Protein AF-A0A8S3IYE6-F1 (afdb_monomer)

Foldseek 3Di:
DDDDDDDDPPDDDDDPDDPDDDDDDDDDDPPPPDPDDDDDPDDDDDDPDPCVVVVVVVPPDDDPDPPPCPDDDPVRVVVVPPDPVVVVVVVVVVVVVVVVVVVVVVVVVVCVVPPDDDDDDPPDDPPRPFDEAEDEQQPQADPPPPNGGDPVRVVVCPVVCVVVVHDHYHYDDD

Sequence (174 aa):
MSEGTQTNSAGTTVPTNASQSLLIDGTEVQTKVGHVAKFNQDGDNNDLDDNIVLDDLDNYKKPKDPNEFVGLTKEELKQYINNPKWKNVRRLIAILYILLLVLLLVGSILLIVYSPRCPPKPKRHWYQKEIIYEIDVMTFRDSNADGIGDIKGVQEKLNYFEKNNIKSILFQST

InterPro domains:
  IPR017853 Glycoside hydrolase superfamily [SSF51445] (113-169)
  IPR031984 Solute carrier family 3 member 2, N-terminal domain [PF16028] (67-133)
  IPR042280 Amino acid transporter heavy chain SLC3A2 [PTHR46673] (64-170)

Mean predicted aligned error: 20.26 Å

pLDDT: mean 71.65, std 21.08, range [32.47, 98.31]

Secondary structure (DSSP, 8-state):
--------SS-----S--------SS-----------------------TTHHHHHHHT----SSTT------HHHHHHHHT-HHHHHHHHHHHHHHHHHHHHHHHHHHHHHHHSPPPPPPP---HHHHS-EEEE-HHHH--SSSSSS--HHHHHHTHHHHHHTT--EEEE---

Structure (mmCIF, N/CA/C/O backbone):
data_AF-A0A8S3IYE6-F1
#
_entry.id   AF-A0A8S3IYE6-F1
#
loop_
_atom_site.group_PDB
_atom_site.id
_atom_site.type_symbol
_atom_site.label_atom_id
_atom_site.label_alt_id
_atom_site.label_comp_id
_atom_site.label_asym_id
_atom_site.label_entity_id
_atom_site.label_seq_id
_atom_site.pdbx_PDB_ins_code
_atom_site.Cartn_x
_atom_site.Cartn_y
_atom_site.Cartn_z
_atom_site.occupancy
_atom_site.B_iso_or_equiv
_atom_site.auth_seq_id
_atom_site.auth_comp_id
_atom_site.auth_asym_id
_atom_site.auth_atom_id
_atom_site.pdbx_PDB_model_num
ATOM 1 N N . MET A 1 1 ? 43.954 41.277 38.569 1.00 32.47 1 MET A N 1
ATOM 2 C CA . MET A 1 1 ? 45.003 40.408 39.142 1.00 32.47 1 MET A CA 1
ATOM 3 C C . MET A 1 1 ? 44.504 38.973 39.008 1.00 32.47 1 MET A C 1
ATOM 5 O O . MET A 1 1 ? 43.514 38.652 39.643 1.00 32.47 1 MET A O 1
ATOM 9 N N . SER A 1 2 ? 45.120 38.215 38.097 1.00 35.44 2 SER A N 1
ATOM 10 C CA . SER A 1 2 ? 44.967 36.783 37.765 1.00 35.44 2 SER A CA 1
ATOM 11 C C . SER A 1 2 ? 43.576 36.136 37.717 1.00 35.44 2 SER A C 1
ATOM 13 O O . SER A 1 2 ? 43.016 35.734 38.732 1.00 35.44 2 SER A O 1
ATOM 15 N N . GLU A 1 3 ? 43.117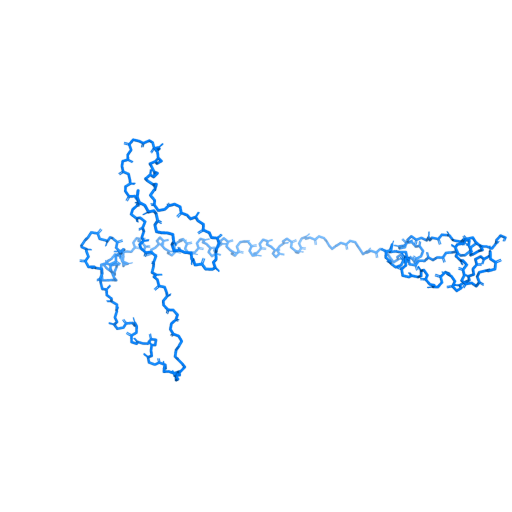 35.907 36.485 1.00 39.59 3 GLU A N 1
ATOM 16 C CA . GLU A 1 3 ? 42.141 34.883 36.109 1.00 39.59 3 GLU A CA 1
ATOM 17 C C . GLU A 1 3 ? 42.783 33.487 36.220 1.00 39.59 3 GLU A C 1
ATOM 19 O O . GLU A 1 3 ? 43.859 33.238 35.675 1.00 39.59 3 GLU A O 1
ATOM 24 N N . GLY A 1 4 ? 42.139 32.577 36.953 1.00 35.16 4 GLY A N 1
ATOM 25 C CA . GLY A 1 4 ? 42.515 31.166 37.027 1.00 35.16 4 GLY A CA 1
ATOM 26 C C . GLY A 1 4 ? 41.683 30.349 36.046 1.00 35.16 4 GLY A C 1
ATOM 27 O O . GLY A 1 4 ? 40.564 29.956 36.361 1.00 35.16 4 GLY A O 1
ATOM 28 N N . THR A 1 5 ? 42.228 30.101 34.861 1.00 36.97 5 THR A N 1
ATOM 29 C CA . THR A 1 5 ? 41.622 29.260 33.823 1.00 36.97 5 THR A CA 1
ATOM 30 C C . THR A 1 5 ? 42.003 27.798 34.064 1.00 36.97 5 THR A C 1
ATOM 32 O O . THR A 1 5 ? 43.149 27.418 33.834 1.00 36.97 5 THR A O 1
ATOM 35 N N . GLN A 1 6 ? 41.059 26.959 34.502 1.00 35.41 6 GLN A N 1
ATOM 36 C CA . GLN A 1 6 ? 41.191 25.500 34.407 1.00 35.41 6 GLN A CA 1
ATOM 37 C C . GLN A 1 6 ? 40.395 25.006 33.197 1.00 35.41 6 GLN A C 1
ATOM 39 O O . GLN A 1 6 ? 39.187 25.210 33.094 1.00 35.41 6 GLN A O 1
ATOM 44 N N . THR A 1 7 ? 41.116 24.410 32.248 1.00 38.84 7 THR A N 1
ATOM 45 C CA . THR A 1 7 ? 40.596 23.820 31.014 1.00 38.84 7 THR A CA 1
ATOM 46 C C . THR A 1 7 ? 40.476 22.312 31.189 1.00 38.84 7 THR A C 1
ATOM 48 O O . THR A 1 7 ? 41.431 21.649 31.581 1.00 38.84 7 THR A O 1
ATOM 51 N N . ASN A 1 8 ? 39.311 21.768 30.840 1.00 51.00 8 ASN A N 1
ATOM 52 C CA . ASN A 1 8 ? 39.098 20.330 30.707 1.00 51.00 8 ASN A CA 1
ATOM 53 C C . ASN A 1 8 ? 38.875 20.021 29.220 1.00 51.00 8 ASN A C 1
ATOM 55 O O . ASN A 1 8 ? 38.276 20.820 28.498 1.00 51.00 8 ASN A O 1
ATOM 59 N N . SER A 1 9 ? 39.376 18.867 28.774 1.00 45.50 9 SER A N 1
ATOM 60 C CA . SER A 1 9 ? 39.557 18.431 27.377 1.00 45.50 9 SER A CA 1
ATOM 61 C C . SER A 1 9 ? 38.257 18.148 26.587 1.00 45.50 9 SER A C 1
ATOM 63 O O . SER A 1 9 ? 38.117 17.092 25.974 1.00 45.50 9 SER A O 1
ATOM 65 N N . ALA A 1 10 ? 37.304 19.083 26.580 1.00 50.16 10 ALA A N 1
ATOM 66 C CA . ALA A 1 10 ? 36.092 19.027 25.754 1.00 50.16 10 ALA A CA 1
ATOM 67 C C . ALA A 1 10 ? 35.578 20.422 25.323 1.00 50.16 10 ALA A C 1
ATOM 69 O O . ALA A 1 10 ? 34.375 20.624 25.175 1.00 50.16 10 ALA A O 1
ATOM 70 N N . GLY A 1 11 ? 36.489 21.390 25.142 1.00 49.59 11 GLY A N 1
ATOM 71 C CA . GLY A 1 11 ? 36.322 22.565 24.269 1.00 49.59 11 GLY A CA 1
ATOM 72 C C . GLY A 1 11 ? 34.945 23.241 24.209 1.00 49.59 11 GLY A C 1
ATOM 73 O O . GLY A 1 11 ? 34.486 23.545 23.115 1.00 49.59 11 GLY A O 1
ATOM 74 N N . THR A 1 12 ? 34.291 23.493 25.348 1.00 35.44 12 THR A N 1
ATOM 75 C CA . THR A 1 12 ? 33.027 24.245 25.395 1.00 35.44 12 THR A CA 1
ATOM 76 C C . THR A 1 12 ? 33.074 25.259 26.537 1.00 35.44 12 THR A C 1
ATOM 78 O O . THR A 1 12 ? 33.016 24.893 27.709 1.00 35.44 12 THR A O 1
ATOM 81 N N . THR A 1 13 ? 33.203 26.547 26.206 1.00 39.78 13 THR A N 1
ATOM 82 C CA . THR A 1 13 ? 33.113 27.662 27.159 1.00 39.78 13 THR A CA 1
ATOM 83 C C . THR A 1 13 ? 31.660 28.107 27.280 1.00 39.78 13 THR A C 1
ATOM 85 O O . THR A 1 13 ? 31.136 28.741 26.365 1.00 39.78 13 THR A O 1
ATOM 88 N N . VAL A 1 14 ? 31.012 27.799 28.405 1.00 38.69 14 VAL A N 1
ATOM 89 C CA . VAL A 1 14 ? 29.709 28.377 28.769 1.00 38.69 14 VAL A CA 1
ATOM 90 C C . VAL A 1 14 ? 29.932 29.351 29.931 1.00 38.69 14 VAL A C 1
ATOM 92 O O . VAL A 1 14 ? 30.480 28.938 30.954 1.00 38.69 14 VAL A O 1
ATOM 95 N N . PRO A 1 15 ? 29.566 30.637 29.798 1.00 40.91 15 PRO A N 1
ATOM 96 C CA . PRO A 1 15 ? 29.786 31.628 30.844 1.00 40.91 15 PRO A CA 1
ATOM 97 C C . PRO A 1 15 ? 28.897 31.353 32.067 1.00 40.91 15 PRO A C 1
ATOM 99 O O . PRO A 1 15 ? 27.672 31.462 32.014 1.00 40.91 15 PRO A O 1
ATOM 102 N N . THR A 1 16 ? 29.530 31.032 33.197 1.00 49.22 16 THR A N 1
ATOM 103 C CA . THR A 1 16 ? 28.899 30.977 34.521 1.00 49.22 16 THR A CA 1
ATOM 104 C C . THR A 1 16 ? 28.688 32.397 35.030 1.00 49.22 16 THR A C 1
ATOM 106 O O . THR A 1 16 ? 29.547 32.938 35.717 1.00 49.22 16 THR A O 1
ATOM 109 N N . ASN A 1 17 ? 27.577 33.005 34.619 1.00 49.09 17 ASN A N 1
ATOM 110 C CA . ASN A 1 17 ? 26.899 34.175 35.191 1.00 49.09 17 ASN A CA 1
ATOM 111 C C . ASN A 1 17 ? 26.180 34.882 34.040 1.00 49.09 17 ASN A C 1
ATOM 113 O O . ASN A 1 17 ? 26.729 35.763 33.382 1.00 49.09 17 ASN A O 1
ATOM 117 N N . ALA A 1 18 ? 24.943 34.473 33.797 1.00 36.16 18 ALA A N 1
ATOM 118 C CA . ALA A 1 18 ? 23.991 35.287 33.072 1.00 36.16 18 ALA A CA 1
ATOM 119 C C . ALA A 1 18 ? 22.623 35.053 33.709 1.00 36.16 18 ALA A C 1
ATOM 121 O O . ALA A 1 18 ? 21.957 34.054 33.445 1.00 36.16 18 ALA A O 1
ATOM 122 N N . SER A 1 19 ? 22.214 35.979 34.574 1.00 49.06 19 SER A N 1
ATOM 123 C CA . SER A 1 19 ? 20.800 36.189 34.863 1.00 49.06 19 SER A CA 1
ATOM 124 C C . SER A 1 19 ? 20.126 36.583 33.549 1.00 49.06 19 SER A C 1
ATOM 126 O O . SER A 1 19 ? 20.275 37.717 33.101 1.00 49.06 19 SER A O 1
ATOM 128 N N . GLN A 1 20 ? 19.432 35.653 32.893 1.00 41.22 20 GLN A N 1
ATOM 129 C CA . GLN A 1 20 ? 18.550 35.987 31.776 1.00 41.22 20 GLN A CA 1
ATOM 130 C C . GLN A 1 20 ? 17.115 36.041 32.290 1.00 41.22 20 GLN A C 1
ATOM 132 O O . GLN A 1 20 ? 16.465 35.019 32.495 1.00 41.22 20 GLN A O 1
ATOM 137 N N . SER A 1 21 ? 16.639 37.263 32.522 1.00 42.19 21 SER A N 1
ATOM 138 C CA . SER A 1 21 ? 15.221 37.576 32.623 1.00 42.19 21 SER A CA 1
ATOM 139 C C . SER A 1 21 ? 14.625 37.588 31.215 1.00 42.19 21 SER A C 1
ATOM 141 O O . SER A 1 21 ? 15.026 38.378 30.362 1.00 42.19 21 SER A O 1
ATOM 143 N N . LEU A 1 22 ? 13.656 36.711 30.963 1.00 38.88 22 LEU A N 1
ATOM 144 C CA . LEU A 1 22 ? 12.837 36.747 29.755 1.00 38.88 22 LEU A CA 1
ATOM 145 C C . LEU A 1 22 ? 11.453 37.250 30.178 1.00 38.88 22 LEU A C 1
ATOM 147 O O . LEU A 1 22 ? 10.668 36.524 30.781 1.00 38.88 22 LEU A O 1
ATOM 151 N N . LEU A 1 23 ? 11.215 38.546 29.962 1.00 44.00 23 LEU A N 1
ATOM 152 C CA . LEU A 1 23 ? 9.962 39.224 30.289 1.00 44.00 23 LEU A CA 1
ATOM 153 C C . LEU A 1 23 ? 8.899 38.859 29.249 1.00 44.00 23 LEU A C 1
ATOM 155 O O . LEU A 1 23 ? 8.909 39.400 28.145 1.00 44.00 23 LEU A O 1
ATOM 159 N N . ILE A 1 24 ? 7.963 37.985 29.616 1.00 43.25 24 ILE A N 1
ATOM 160 C CA . ILE A 1 24 ? 6.660 37.899 28.954 1.00 43.25 24 ILE A CA 1
ATOM 161 C C . ILE A 1 24 ? 5.585 38.079 30.025 1.00 43.25 24 ILE A C 1
ATOM 163 O O . ILE A 1 24 ? 5.393 37.227 30.882 1.00 43.25 24 ILE A O 1
ATOM 167 N N . ASP A 1 25 ? 4.937 39.238 29.951 1.00 42.47 25 ASP A N 1
ATOM 168 C CA . ASP A 1 25 ? 3.601 39.526 30.470 1.00 42.47 25 ASP A CA 1
ATOM 169 C C . ASP A 1 25 ? 3.345 39.246 31.967 1.00 42.47 25 ASP A C 1
ATOM 171 O O . ASP A 1 25 ? 2.689 38.283 32.360 1.00 42.47 25 ASP A O 1
ATOM 175 N N . GLY A 1 26 ? 3.861 40.148 32.814 1.00 50.12 26 GLY A N 1
ATOM 176 C CA . GLY A 1 26 ? 3.169 40.661 34.010 1.00 50.12 26 GLY A CA 1
ATOM 177 C C . GLY A 1 26 ? 2.742 39.703 35.129 1.00 50.12 26 GLY A C 1
ATOM 178 O O . GLY A 1 26 ? 2.129 40.161 36.090 1.00 50.12 26 GLY A O 1
ATOM 179 N N . THR A 1 27 ? 3.060 38.413 35.063 1.00 43.59 27 THR A N 1
ATOM 180 C CA . THR A 1 27 ? 2.751 37.431 36.106 1.00 43.59 27 THR A CA 1
ATOM 181 C C . THR A 1 27 ? 4.011 36.653 36.458 1.00 43.59 27 THR A C 1
ATOM 183 O O . THR A 1 27 ? 4.627 35.997 35.622 1.00 43.59 27 THR A O 1
ATOM 186 N N . GLU A 1 28 ? 4.446 36.778 37.710 1.00 36.53 28 GLU A N 1
ATOM 187 C CA . GLU A 1 28 ? 5.594 36.047 38.238 1.00 36.53 28 GLU A CA 1
ATOM 188 C C . GLU A 1 28 ? 5.247 34.554 38.298 1.00 36.53 28 GLU A C 1
ATOM 190 O O . GLU A 1 28 ? 4.619 34.077 39.242 1.00 36.53 28 GLU A O 1
ATOM 195 N N . VAL A 1 29 ? 5.642 33.800 37.273 1.00 38.91 29 VAL A N 1
ATOM 196 C CA . VAL A 1 29 ? 5.650 32.339 37.323 1.00 38.91 29 VAL A CA 1
ATOM 197 C C . VAL A 1 29 ? 7.089 31.902 37.542 1.00 38.91 29 VAL A C 1
ATOM 199 O O . VAL A 1 29 ? 7.890 31.812 36.615 1.00 38.91 29 VAL A O 1
ATOM 202 N N . GLN A 1 30 ? 7.421 31.632 38.803 1.00 33.16 30 GLN A N 1
ATOM 203 C CA . GLN A 1 30 ? 8.654 30.955 39.193 1.00 33.16 30 GLN A CA 1
ATOM 204 C C . GLN A 1 30 ? 8.601 29.509 38.679 1.00 33.16 30 GLN A C 1
ATOM 206 O O . GLN A 1 30 ? 8.229 28.586 39.407 1.00 33.16 30 GLN A O 1
ATOM 211 N N . THR A 1 31 ? 8.956 29.274 37.416 1.00 42.19 31 THR A N 1
ATOM 212 C CA . THR A 1 31 ? 9.244 27.917 36.946 1.00 42.19 31 THR A CA 1
ATOM 213 C C . THR A 1 31 ? 10.550 27.470 37.588 1.00 42.19 31 THR A C 1
ATOM 215 O O . THR A 1 31 ? 11.641 27.708 37.071 1.00 42.19 31 THR A O 1
ATOM 218 N N . LYS A 1 32 ? 10.429 26.849 38.763 1.00 43.91 32 LYS A N 1
ATOM 219 C CA . LYS A 1 32 ? 11.512 26.167 39.465 1.00 43.91 32 LYS A CA 1
ATOM 220 C C . LYS A 1 32 ? 11.977 25.025 38.564 1.00 43.91 32 LYS A C 1
ATOM 222 O O . LYS A 1 32 ? 11.354 23.968 38.528 1.00 43.91 32 LYS A O 1
ATOM 227 N N . VAL A 1 33 ? 13.029 25.274 37.782 1.00 46.22 33 VAL A N 1
ATOM 228 C CA . VAL A 1 33 ? 13.696 24.256 36.966 1.00 46.22 33 VAL A CA 1
ATOM 229 C C . VAL A 1 33 ? 14.093 23.133 37.919 1.00 46.22 33 VAL A C 1
ATOM 231 O O . VAL A 1 33 ? 14.931 23.313 38.808 1.00 46.22 33 VAL A O 1
ATOM 234 N N . GLY A 1 34 ? 13.386 22.008 37.802 1.00 43.62 34 GLY A N 1
ATOM 235 C CA . GLY A 1 34 ? 13.605 20.829 38.623 1.00 43.62 34 GLY A CA 1
ATOM 236 C C . GLY A 1 34 ? 15.059 20.398 38.504 1.00 43.62 34 GLY A C 1
ATOM 237 O O . GLY A 1 34 ? 15.633 20.401 37.415 1.00 43.62 34 GLY A O 1
ATOM 238 N N . HIS A 1 35 ? 15.668 20.072 39.641 1.00 42.38 35 HIS A N 1
ATOM 239 C CA . HIS A 1 35 ? 17.018 19.535 39.677 1.00 42.38 35 HIS A CA 1
ATOM 240 C C . HIS A 1 35 ? 17.044 18.237 38.866 1.00 42.38 35 HIS A C 1
ATOM 242 O O . HIS A 1 35 ? 16.437 17.242 39.254 1.00 42.38 35 HIS A O 1
ATOM 248 N N . VAL A 1 36 ? 17.731 18.268 37.724 1.00 48.66 36 VAL A N 1
ATOM 249 C CA . VAL A 1 36 ? 18.049 17.080 36.933 1.00 48.66 36 VAL A CA 1
ATOM 250 C C . VAL A 1 36 ? 18.868 16.151 37.827 1.00 48.66 36 VAL A C 1
ATOM 252 O O . VAL A 1 36 ? 19.940 16.530 38.305 1.00 48.66 36 VAL A O 1
ATOM 255 N N . ALA A 1 37 ? 18.336 14.956 38.093 1.00 48.03 37 ALA A N 1
ATOM 256 C CA . ALA A 1 37 ? 19.039 13.915 38.827 1.00 48.03 37 ALA A CA 1
ATOM 257 C C . ALA A 1 37 ? 20.354 13.602 38.102 1.00 48.03 37 ALA A C 1
ATOM 259 O O . ALA A 1 37 ? 20.361 13.270 36.915 1.00 48.03 37 ALA A O 1
ATOM 260 N N . LYS A 1 38 ? 21.481 13.747 38.803 1.00 40.12 38 LYS A N 1
ATOM 261 C CA . LYS A 1 38 ? 22.771 13.288 38.293 1.00 40.12 38 LYS A CA 1
ATOM 262 C C . LYS A 1 38 ? 22.772 11.764 38.338 1.00 40.12 38 LYS A C 1
ATOM 264 O O . LYS A 1 38 ? 22.736 11.191 39.421 1.00 40.12 38 LYS A O 1
ATOM 269 N N . PHE A 1 39 ? 22.821 11.128 37.173 1.00 41.22 39 PHE A N 1
ATOM 270 C CA . PHE A 1 39 ? 23.136 9.708 37.079 1.00 41.22 39 PHE A CA 1
ATOM 271 C C . PHE A 1 39 ? 24.638 9.538 37.303 1.00 41.22 39 PHE A C 1
ATOM 273 O O . PHE A 1 39 ? 25.443 10.030 36.512 1.00 41.22 39 PHE A O 1
ATOM 280 N N . ASN A 1 40 ? 24.999 8.896 38.412 1.00 40.38 40 ASN A N 1
ATOM 281 C CA . ASN A 1 40 ? 26.365 8.482 38.689 1.00 40.38 40 ASN A CA 1
ATOM 282 C C . ASN A 1 40 ? 26.586 7.122 38.012 1.00 40.38 40 ASN A C 1
ATOM 284 O O . ASN A 1 40 ? 25.936 6.144 38.375 1.00 40.38 40 ASN A O 1
ATOM 288 N N . GLN A 1 41 ? 27.425 7.082 36.978 1.00 54.56 41 GLN A N 1
ATOM 289 C CA . GLN A 1 41 ? 27.859 5.840 36.338 1.00 54.56 41 GLN A CA 1
ATOM 290 C C . GLN A 1 41 ? 29.082 5.314 37.085 1.00 54.56 41 GLN A C 1
ATOM 292 O O . GLN A 1 41 ? 30.207 5.483 36.625 1.00 54.56 41 GLN A O 1
ATOM 297 N N . ASP A 1 42 ? 28.843 4.666 38.222 1.00 44.34 42 ASP A N 1
ATOM 298 C CA . ASP A 1 42 ? 29.856 3.830 38.854 1.00 44.34 42 ASP A CA 1
ATOM 299 C C . ASP A 1 42 ? 29.557 2.386 38.464 1.00 44.34 42 ASP A C 1
ATOM 301 O O . ASP A 1 42 ? 28.601 1.766 38.928 1.00 44.34 42 ASP A O 1
ATOM 305 N N . GLY A 1 43 ? 30.339 1.898 37.503 1.00 48.69 43 GLY A N 1
ATOM 306 C CA . GLY A 1 43 ? 30.365 0.494 37.145 1.00 48.69 43 GLY A CA 1
ATOM 307 C C . GLY A 1 43 ? 31.081 -0.292 38.233 1.00 48.69 43 GLY A C 1
ATOM 308 O O . GLY A 1 43 ? 32.284 -0.124 38.418 1.00 48.69 43 GLY A O 1
ATOM 309 N N . ASP A 1 44 ? 30.350 -1.184 38.886 1.00 43.53 44 ASP A N 1
ATOM 310 C CA . ASP A 1 44 ? 30.924 -2.372 39.496 1.00 43.53 44 ASP A CA 1
ATOM 311 C C . ASP A 1 44 ? 30.122 -3.581 39.012 1.00 43.53 44 ASP A C 1
ATOM 313 O O . ASP A 1 44 ? 28.893 -3.616 39.086 1.00 43.53 44 ASP A O 1
ATOM 317 N N . ASN A 1 45 ? 30.840 -4.525 38.411 1.00 50.44 45 ASN A N 1
ATOM 318 C CA . ASN A 1 45 ? 30.293 -5.805 38.007 1.00 50.44 45 ASN A CA 1
ATOM 319 C C . ASN A 1 45 ? 30.228 -6.640 39.272 1.00 50.44 45 ASN A C 1
ATOM 321 O O . ASN A 1 45 ? 31.290 -6.897 39.816 1.00 50.44 45 ASN A O 1
ATOM 325 N N . ASN A 1 46 ? 29.047 -7.088 39.682 1.00 43.12 46 ASN A N 1
ATOM 326 C CA . ASN A 1 46 ? 28.808 -8.413 40.251 1.00 43.12 46 ASN A CA 1
ATOM 327 C C . ASN A 1 46 ? 27.297 -8.598 40.408 1.00 43.12 46 ASN A C 1
ATOM 329 O O . ASN A 1 46 ? 26.603 -7.705 40.878 1.00 43.12 46 ASN A O 1
ATOM 333 N N . ASP A 1 47 ? 26.852 -9.775 39.980 1.00 48.09 47 ASP A N 1
ATOM 334 C CA . ASP A 1 47 ? 25.637 -10.462 40.402 1.00 48.09 47 ASP A CA 1
ATOM 335 C C . ASP A 1 47 ? 24.288 -9.791 40.083 1.00 48.09 47 ASP A C 1
ATOM 337 O O . ASP A 1 47 ? 23.889 -8.748 40.593 1.00 48.09 47 ASP A O 1
ATOM 341 N N . LEU A 1 48 ? 23.545 -10.460 39.198 1.00 57.38 48 LEU A N 1
ATOM 342 C CA . LEU A 1 48 ? 22.129 -10.213 38.956 1.00 57.38 48 LEU A CA 1
ATOM 343 C C . LEU A 1 48 ? 21.338 -10.648 40.198 1.00 57.38 48 LEU A C 1
ATOM 345 O O . LEU A 1 48 ? 20.755 -11.729 40.205 1.00 57.38 48 LEU A O 1
ATOM 349 N N . ASP A 1 49 ? 21.335 -9.809 41.231 1.00 53.94 49 ASP A N 1
ATOM 350 C CA . ASP A 1 49 ? 20.386 -9.903 42.335 1.00 53.94 49 ASP A CA 1
ATOM 351 C C . ASP A 1 49 ? 19.035 -9.355 41.854 1.00 53.94 49 ASP A C 1
ATOM 353 O O . ASP A 1 49 ? 18.804 -8.150 41.720 1.00 53.94 49 ASP A O 1
ATOM 357 N N . ASP A 1 50 ? 18.101 -10.269 41.620 1.00 56.25 50 ASP A N 1
ATOM 358 C CA . ASP A 1 50 ? 16.674 -10.025 41.405 1.00 56.25 50 ASP A CA 1
ATOM 359 C C . ASP A 1 50 ? 15.988 -9.322 42.598 1.00 56.25 50 ASP A C 1
ATOM 361 O O . ASP A 1 50 ? 14.869 -8.820 42.464 1.00 56.25 50 ASP A O 1
ATOM 365 N N . ASN A 1 51 ? 16.691 -9.188 43.728 1.00 50.09 51 ASN A N 1
ATOM 366 C CA . ASN A 1 51 ? 16.278 -8.409 44.895 1.00 50.09 51 ASN A CA 1
ATOM 367 C C . ASN A 1 51 ? 16.584 -6.903 44.792 1.00 50.09 51 ASN A C 1
ATOM 369 O O . ASN A 1 51 ? 15.930 -6.119 45.474 1.00 50.09 51 ASN A O 1
ATOM 373 N N . ILE A 1 52 ? 17.495 -6.463 43.912 1.00 51.81 52 ILE A N 1
ATOM 374 C CA . ILE A 1 52 ? 17.846 -5.031 43.778 1.00 51.81 52 ILE A CA 1
ATOM 375 C C . ILE A 1 52 ? 16.655 -4.216 43.253 1.00 51.81 52 ILE A C 1
ATOM 377 O O . ILE A 1 52 ? 16.439 -3.078 43.656 1.00 51.81 52 ILE A O 1
ATOM 381 N N . VAL A 1 53 ? 15.829 -4.810 42.386 1.00 54.00 53 VAL A N 1
ATOM 382 C CA . VAL A 1 53 ? 14.642 -4.131 41.836 1.00 54.00 53 VAL A CA 1
ATOM 383 C C . VAL A 1 53 ? 13.501 -4.058 42.861 1.00 54.00 53 VAL A C 1
ATOM 385 O O . VAL A 1 53 ? 12.635 -3.188 42.756 1.00 54.00 53 VAL A O 1
ATOM 388 N N . LEU A 1 54 ? 13.481 -4.961 43.846 1.00 52.19 54 LEU A N 1
ATOM 389 C CA . LEU A 1 54 ? 12.457 -4.988 44.890 1.00 52.19 54 LEU A CA 1
ATOM 390 C C . LEU A 1 54 ? 12.800 -4.044 46.051 1.00 52.19 54 LEU A C 1
ATOM 392 O O . LEU A 1 54 ? 11.900 -3.352 46.515 1.00 52.19 54 LEU A O 1
ATOM 396 N N . ASP A 1 55 ? 14.077 -3.900 46.413 1.00 55.12 55 ASP A N 1
ATOM 397 C CA . ASP A 1 55 ? 14.529 -2.937 47.435 1.00 55.12 55 ASP A CA 1
ATOM 398 C C . ASP A 1 55 ? 14.241 -1.465 47.051 1.00 55.12 55 ASP A C 1
ATOM 400 O O . ASP A 1 55 ? 13.996 -0.617 47.915 1.00 55.12 55 ASP A O 1
ATOM 404 N N . ASP A 1 56 ? 14.185 -1.140 45.752 1.00 56.12 56 ASP A N 1
ATOM 405 C CA . ASP A 1 56 ? 13.834 0.206 45.269 1.00 56.12 56 ASP A CA 1
ATOM 406 C C . ASP A 1 56 ? 12.332 0.541 45.408 1.00 56.12 56 ASP A C 1
ATOM 408 O O . ASP A 1 56 ? 11.950 1.717 45.408 1.00 56.12 56 ASP A O 1
ATOM 412 N N . LEU A 1 57 ? 11.456 -0.462 45.564 1.00 55.88 57 LEU A N 1
ATOM 413 C CA . LEU A 1 57 ? 10.032 -0.237 45.864 1.00 55.88 57 LEU A CA 1
ATOM 414 C C . LEU A 1 57 ? 9.789 0.036 47.353 1.00 55.88 57 LEU A C 1
ATOM 416 O O . LEU A 1 57 ? 8.803 0.695 47.707 1.00 55.88 57 LEU A O 1
ATOM 420 N N . ASP A 1 58 ? 10.700 -0.414 48.209 1.00 59.62 58 ASP A N 1
ATOM 421 C CA . ASP A 1 58 ? 10.608 -0.295 49.663 1.00 59.62 58 ASP A CA 1
ATOM 422 C C . ASP A 1 58 ? 10.971 1.123 50.127 1.00 59.62 58 ASP A C 1
ATOM 424 O O . ASP A 1 58 ? 10.475 1.615 51.145 1.00 59.62 58 ASP A O 1
ATOM 428 N N . ASN A 1 59 ? 11.771 1.832 49.323 1.00 54.94 59 ASN A N 1
ATOM 429 C CA . ASN A 1 59 ? 12.138 3.231 49.519 1.00 54.94 59 ASN A CA 1
ATOM 430 C C . ASN A 1 59 ? 11.261 4.189 48.692 1.00 54.94 59 ASN A C 1
ATOM 432 O O . ASN A 1 59 ? 11.729 5.183 48.128 1.00 54.94 59 ASN A O 1
ATOM 436 N N . TYR A 1 60 ? 9.950 3.932 48.637 1.00 54.75 60 TYR A N 1
ATOM 437 C CA . TYR A 1 60 ? 8.993 4.933 48.167 1.00 54.75 60 TYR A CA 1
ATOM 438 C C . TYR A 1 60 ? 8.895 6.079 49.186 1.00 54.75 60 TYR A C 1
ATOM 440 O O . TYR A 1 60 ? 8.071 6.097 50.107 1.00 54.75 60 TYR A O 1
ATOM 448 N N . LYS A 1 61 ? 9.771 7.068 49.023 1.00 57.06 61 LYS A N 1
ATOM 449 C CA . LYS A 1 61 ? 9.802 8.274 49.843 1.00 57.06 61 LYS A CA 1
ATOM 450 C C . LYS A 1 61 ? 8.606 9.162 49.504 1.00 57.06 61 LYS A C 1
ATOM 452 O O . LYS A 1 61 ? 8.581 9.815 48.463 1.00 57.06 61 LYS A O 1
ATOM 457 N N . LYS A 1 62 ? 7.620 9.218 50.407 1.00 57.50 62 LYS A N 1
ATOM 458 C CA . LYS A 1 62 ? 6.550 10.227 50.340 1.00 57.50 62 LYS A CA 1
ATOM 459 C C . LYS A 1 62 ? 7.177 11.633 50.259 1.00 57.50 62 LYS A C 1
ATOM 461 O O . LYS A 1 62 ? 8.145 11.887 50.985 1.00 57.50 62 LYS A O 1
ATOM 466 N N . PRO A 1 63 ? 6.645 12.526 49.404 1.00 56.50 63 PRO A N 1
ATOM 467 C CA . PRO A 1 63 ? 7.171 13.876 49.223 1.00 56.50 63 PRO A CA 1
ATOM 468 C C . PRO A 1 63 ? 7.248 14.600 50.569 1.00 56.50 63 PRO A C 1
ATOM 470 O O . PRO A 1 63 ? 6.390 14.438 51.442 1.00 56.50 63 PRO A O 1
ATOM 473 N N . LYS A 1 64 ? 8.353 15.320 50.769 1.00 61.41 64 LYS A N 1
ATOM 474 C CA . LYS A 1 64 ? 8.767 15.864 52.071 1.00 61.41 64 LYS A CA 1
ATOM 475 C C . LYS A 1 64 ? 8.088 17.202 52.381 1.00 61.41 64 LYS A C 1
ATOM 477 O O . LYS A 1 64 ? 8.167 17.677 53.512 1.00 61.41 64 LYS A O 1
ATOM 482 N N . ASP A 1 65 ? 7.426 17.799 51.401 1.00 66.19 65 ASP A N 1
ATOM 483 C CA . ASP A 1 65 ? 6.747 19.077 51.499 1.00 66.19 65 ASP A CA 1
ATOM 484 C C . ASP A 1 65 ? 5.226 18.931 51.297 1.00 66.19 65 ASP A C 1
ATOM 486 O O . ASP A 1 65 ? 4.770 18.357 50.311 1.00 66.19 65 ASP A O 1
ATOM 490 N N . PRO A 1 66 ? 4.408 19.479 52.215 1.00 62.97 66 PRO A N 1
ATOM 491 C CA . PRO A 1 66 ? 2.946 19.366 52.174 1.00 62.97 66 PRO A CA 1
ATOM 492 C C . PRO A 1 66 ? 2.283 20.147 51.025 1.00 62.97 66 PRO A C 1
ATOM 494 O O . PRO A 1 66 ? 1.064 20.095 50.883 1.00 62.97 66 PRO A O 1
ATOM 497 N N . ASN A 1 67 ? 3.068 20.861 50.212 1.00 59.38 67 ASN A N 1
ATOM 498 C CA . ASN A 1 67 ? 2.592 21.698 49.110 1.00 59.38 67 ASN A CA 1
ATOM 499 C C . ASN A 1 67 ? 2.899 21.093 47.728 1.00 59.38 67 ASN A C 1
ATOM 501 O O . ASN A 1 67 ? 2.571 21.704 46.711 1.00 59.38 67 ASN A O 1
ATOM 505 N N . GLU A 1 68 ? 3.504 19.903 47.669 1.00 66.88 68 GLU A N 1
ATOM 506 C CA . GLU A 1 68 ? 3.706 19.180 46.417 1.00 66.88 68 GLU A CA 1
ATOM 507 C C . GLU A 1 68 ? 2.438 18.377 46.094 1.00 66.88 68 GLU A C 1
ATOM 509 O O . GLU A 1 68 ? 2.151 17.339 46.696 1.00 66.88 68 GLU A O 1
ATOM 514 N N . PHE A 1 69 ? 1.626 18.873 45.157 1.00 66.44 69 PHE A N 1
ATOM 515 C CA . PHE A 1 69 ? 0.450 18.154 44.666 1.00 66.44 69 PHE A CA 1
ATOM 516 C C . PHE A 1 69 ? 0.890 16.956 43.807 1.00 66.44 69 PHE A C 1
ATOM 518 O O . PHE A 1 69 ? 0.901 17.008 42.578 1.00 66.44 69 PHE A O 1
ATOM 525 N N . VAL A 1 70 ? 1.256 15.849 44.453 1.00 70.75 70 VAL A N 1
ATOM 526 C CA . VAL A 1 70 ? 1.567 14.571 43.794 1.00 70.75 70 VAL A CA 1
ATOM 527 C C . VAL A 1 70 ? 0.275 13.768 43.626 1.00 70.75 70 VAL A C 1
ATOM 529 O O . VAL A 1 70 ? 0.090 12.707 44.214 1.00 70.75 70 VAL A O 1
ATOM 532 N N . GLY A 1 71 ? -0.668 14.311 42.851 1.00 76.19 71 GLY A N 1
ATOM 533 C CA . GLY A 1 71 ? -1.962 13.677 42.592 1.00 76.19 71 GLY A CA 1
ATOM 534 C C . GLY A 1 71 ? -2.753 13.292 43.854 1.00 76.19 71 GLY A C 1
ATOM 535 O O . GLY A 1 71 ? -2.497 13.753 44.963 1.00 76.19 71 GLY A O 1
ATOM 536 N N . LEU A 1 72 ? -3.766 12.444 43.670 1.00 77.50 72 LEU A N 1
ATOM 537 C CA . LEU A 1 72 ? -4.605 11.937 44.755 1.00 77.50 72 LEU A CA 1
ATOM 538 C C . LEU A 1 72 ? -4.048 10.592 45.245 1.00 77.50 72 LEU A C 1
ATOM 540 O O . LEU A 1 72 ? -3.800 9.696 44.434 1.00 77.50 72 LEU A O 1
ATOM 544 N N . THR A 1 73 ? -3.860 10.423 46.557 1.00 79.88 73 THR A N 1
ATOM 545 C CA . THR A 1 73 ? -3.410 9.141 47.125 1.00 79.88 73 THR A CA 1
ATOM 546 C C . THR A 1 73 ? -4.431 8.035 46.813 1.00 79.88 73 THR A C 1
ATOM 548 O O . THR A 1 73 ? -5.622 8.300 46.642 1.00 79.88 73 THR A O 1
ATOM 551 N N . LYS A 1 74 ? -3.989 6.770 46.707 1.00 75.44 74 LYS A N 1
ATOM 552 C CA . LYS A 1 74 ? -4.869 5.637 46.336 1.00 75.44 74 LYS A CA 1
ATOM 553 C C . LYS A 1 74 ? -6.112 5.526 47.232 1.00 75.44 74 LYS A C 1
ATOM 555 O O . LYS A 1 74 ? -7.163 5.092 46.761 1.00 75.44 74 LYS A O 1
ATOM 560 N N . GLU A 1 75 ? -5.985 5.912 48.499 1.00 75.25 75 GLU A N 1
ATOM 561 C CA . GLU A 1 75 ? -7.051 5.831 49.501 1.00 75.25 75 GLU A CA 1
ATOM 562 C C . GLU A 1 75 ? -8.115 6.911 49.297 1.00 75.25 75 GLU A C 1
ATOM 564 O O . GLU A 1 75 ? -9.299 6.589 49.192 1.00 75.25 75 GLU A O 1
ATOM 569 N N . GLU A 1 76 ? -7.684 8.155 49.085 1.00 73.06 76 GLU A N 1
ATOM 570 C CA . GLU A 1 76 ? -8.556 9.274 48.723 1.00 73.06 76 GLU A CA 1
ATOM 571 C C . GLU A 1 76 ? -9.230 9.032 47.358 1.00 73.06 76 GLU A C 1
ATOM 573 O O . GLU A 1 76 ? -10.415 9.300 47.170 1.00 73.06 76 GLU A O 1
ATOM 578 N N . LEU A 1 77 ? -8.522 8.424 46.398 1.00 74.81 77 LEU A N 1
ATOM 579 C CA . LEU A 1 77 ? -9.076 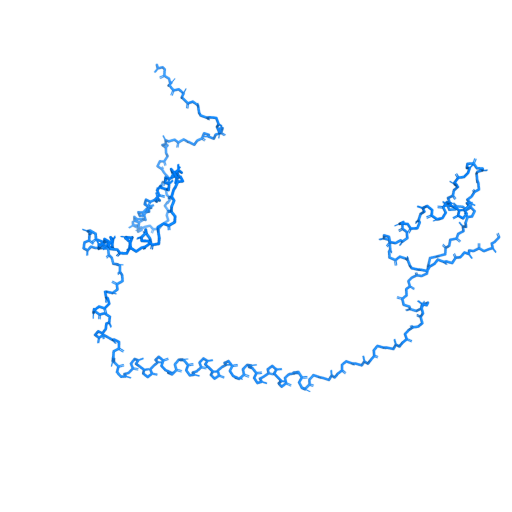8.086 45.083 1.00 74.81 77 LEU A CA 1
ATOM 580 C C . LEU A 1 77 ? -10.187 7.029 45.172 1.00 74.81 77 LEU A C 1
ATOM 582 O O . LEU A 1 77 ? -11.217 7.153 44.502 1.00 74.81 77 LEU A O 1
ATOM 586 N N . LYS A 1 78 ? -10.012 5.990 45.998 1.00 79.00 78 LYS A N 1
ATOM 587 C CA . LYS A 1 78 ? -10.975 4.883 46.131 1.00 79.00 78 LYS A CA 1
ATOM 588 C C . LYS A 1 78 ? -12.345 5.353 46.613 1.00 79.00 78 LYS A C 1
ATOM 590 O O . LYS A 1 78 ? -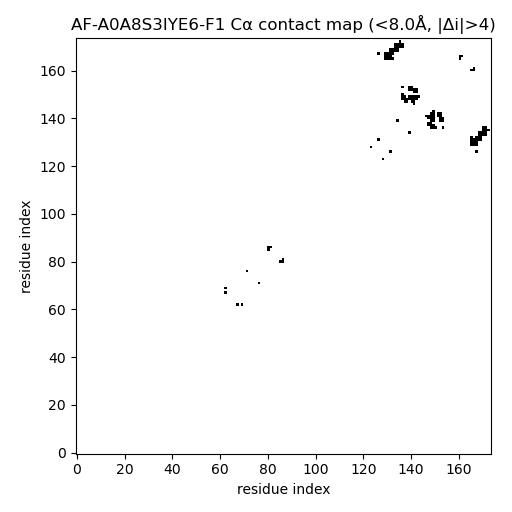13.353 4.799 46.167 1.00 79.00 78 LYS A O 1
ATOM 595 N N . GLN A 1 79 ? -12.388 6.398 47.438 1.00 75.69 79 GLN A N 1
ATOM 596 C CA . GLN A 1 79 ? -13.633 7.012 47.899 1.00 75.69 79 GLN A CA 1
ATOM 597 C C . GLN A 1 79 ? -14.479 7.555 46.736 1.00 75.69 79 GLN A C 1
ATOM 599 O O . GLN A 1 79 ? -15.700 7.395 46.729 1.00 75.69 79 GLN A O 1
ATOM 604 N N . TYR A 1 80 ? -13.844 8.120 45.706 1.00 73.44 80 TYR A N 1
ATOM 605 C CA . TYR A 1 80 ? -14.543 8.717 44.563 1.00 73.44 80 TYR A CA 1
ATOM 606 C C . TYR A 1 80 ? -14.756 7.756 43.381 1.00 73.44 80 TYR A C 1
ATOM 608 O O . TYR A 1 80 ? -15.588 8.032 42.511 1.00 73.44 80 TYR A O 1
ATOM 616 N N . ILE A 1 81 ? -14.069 6.605 43.349 1.00 78.88 81 ILE A N 1
ATOM 617 C CA . ILE A 1 81 ? -14.165 5.615 42.257 1.00 78.88 81 ILE A CA 1
ATOM 618 C C . ILE A 1 81 ? -15.578 5.013 42.121 1.00 78.88 81 ILE A C 1
ATOM 620 O O . ILE A 1 81 ? -16.023 4.739 41.004 1.00 78.88 81 ILE A O 1
ATOM 624 N N . ASN A 1 82 ? -16.303 4.809 43.228 1.00 72.94 82 ASN A N 1
ATOM 625 C CA . ASN A 1 82 ? -17.551 4.027 43.240 1.00 72.94 82 ASN A CA 1
ATOM 626 C C . ASN A 1 82 ? -18.840 4.828 43.005 1.00 72.94 82 ASN A C 1
ATOM 628 O O . ASN A 1 82 ? -19.940 4.301 43.174 1.00 72.94 82 ASN A O 1
ATOM 632 N N . ASN A 1 83 ? -18.739 6.074 42.551 1.00 82.06 83 ASN A N 1
ATOM 633 C CA . ASN A 1 83 ? -19.917 6.871 42.235 1.00 82.06 83 ASN A CA 1
ATOM 634 C C . ASN A 1 83 ? -20.714 6.256 41.059 1.00 82.06 83 ASN A C 1
ATOM 636 O O . ASN A 1 83 ? -20.172 6.124 39.955 1.00 82.06 83 ASN A O 1
ATOM 640 N N . PRO A 1 84 ? -22.013 5.927 41.226 1.00 77.75 84 PRO A N 1
ATOM 641 C CA . PRO A 1 84 ? -22.799 5.230 40.200 1.00 77.75 84 PRO A CA 1
ATOM 642 C C . PRO A 1 84 ? -22.944 6.048 38.908 1.00 77.75 84 PRO A C 1
ATOM 644 O O . PRO A 1 84 ? -22.931 5.489 37.812 1.00 77.75 84 PRO A O 1
ATOM 647 N N . LYS A 1 85 ? -22.990 7.383 39.023 1.00 78.44 85 LYS A N 1
ATOM 648 C CA . LYS A 1 85 ? -23.005 8.301 37.875 1.00 78.44 85 LYS A CA 1
ATOM 649 C C . LYS A 1 85 ? -21.686 8.249 37.088 1.00 78.44 85 LYS A C 1
ATOM 651 O O . LYS A 1 85 ? -21.710 8.058 35.877 1.00 78.44 85 LYS A O 1
ATOM 656 N N . TRP A 1 86 ? -20.539 8.311 37.767 1.00 79.50 86 TRP A N 1
ATOM 657 C CA . TRP A 1 86 ? -19.213 8.277 37.130 1.00 79.50 86 TRP A CA 1
ATOM 658 C C . TRP A 1 86 ? -18.860 6.908 36.535 1.00 79.50 86 TRP A C 1
ATOM 660 O O . TRP A 1 86 ? -18.217 6.823 35.487 1.00 79.50 86 TRP A O 1
ATOM 670 N N . LYS A 1 87 ? -19.354 5.824 37.138 1.00 81.31 87 LYS A N 1
ATOM 671 C CA . LYS A 1 87 ? -19.216 4.461 36.612 1.00 81.31 87 LYS A CA 1
ATOM 672 C C . LYS A 1 87 ? -19.961 4.272 35.289 1.00 81.31 87 LYS A C 1
ATOM 674 O O . LYS A 1 87 ? -19.417 3.665 34.365 1.00 81.31 87 LYS A O 1
ATOM 679 N N . ASN A 1 88 ? -21.175 4.812 35.185 1.00 88.00 88 ASN A N 1
ATOM 680 C CA . ASN A 1 88 ? -21.953 4.758 33.950 1.00 88.00 88 ASN A CA 1
ATOM 681 C C . ASN A 1 88 ? -21.343 5.647 32.866 1.00 88.00 88 ASN A C 1
ATOM 683 O O . ASN A 1 88 ? -21.272 5.208 31.727 1.00 88.00 88 ASN A O 1
ATOM 687 N N . VAL A 1 89 ? -20.815 6.825 33.216 1.00 91.56 89 VAL A N 1
ATOM 688 C CA . VAL A 1 89 ? -20.092 7.699 32.273 1.00 91.56 89 VAL A CA 1
ATOM 689 C C . VAL A 1 89 ? -18.850 7.005 31.711 1.00 91.56 89 VAL A C 1
ATOM 691 O O . VAL A 1 89 ? -18.677 6.958 30.498 1.00 91.56 89 VAL A O 1
ATOM 694 N N . ARG A 1 90 ? -18.020 6.380 32.557 1.00 91.88 90 ARG A N 1
ATOM 695 C CA . ARG A 1 90 ? -16.825 5.649 32.100 1.00 91.88 90 ARG A CA 1
ATOM 696 C C . ARG A 1 90 ? -17.178 4.500 31.157 1.00 91.88 90 ARG A C 1
ATOM 698 O O . ARG A 1 90 ? -16.522 4.317 30.136 1.00 91.88 90 ARG A O 1
ATOM 705 N N . ARG A 1 91 ? -18.229 3.742 31.489 1.00 91.06 91 ARG A N 1
ATOM 706 C CA . ARG A 1 91 ? -18.743 2.666 30.631 1.00 91.06 91 ARG A CA 1
ATOM 707 C C . ARG A 1 91 ? -19.344 3.203 29.339 1.00 91.06 91 ARG A C 1
ATOM 709 O O . ARG A 1 91 ? -19.105 2.613 28.301 1.00 91.06 91 ARG A O 1
ATOM 716 N N . LEU A 1 92 ? -20.080 4.307 29.387 1.00 94.62 92 LEU A N 1
ATOM 717 C CA . LEU A 1 92 ? -20.686 4.929 28.213 1.00 94.62 92 LEU A CA 1
ATOM 718 C C . LEU A 1 92 ? -19.616 5.437 27.245 1.00 94.62 92 LEU A C 1
ATOM 720 O O . LEU A 1 92 ? -19.714 5.164 26.056 1.00 94.62 92 LEU A O 1
ATOM 724 N N . ILE A 1 93 ? -18.560 6.080 27.752 1.00 94.69 93 ILE A N 1
ATOM 725 C CA . ILE A 1 93 ? -17.408 6.506 26.945 1.00 94.69 93 ILE A CA 1
ATOM 726 C C . ILE A 1 93 ? -16.703 5.287 26.337 1.00 94.69 93 ILE A C 1
ATOM 728 O O . ILE A 1 93 ? -16.415 5.282 25.143 1.00 94.69 93 ILE A O 1
ATOM 732 N N . ALA A 1 94 ? -16.471 4.233 27.128 1.00 95.81 94 ALA A N 1
ATOM 733 C CA . ALA A 1 94 ? -15.840 3.009 26.637 1.00 95.81 94 ALA A CA 1
ATOM 734 C C . ALA A 1 94 ? -16.691 2.302 25.566 1.00 95.81 94 ALA A C 1
ATOM 736 O O . ALA A 1 94 ? -16.163 1.902 24.535 1.00 95.81 94 ALA A O 1
ATOM 737 N N . ILE A 1 95 ? -18.006 2.187 25.772 1.00 96.69 95 ILE A N 1
ATOM 738 C CA . ILE A 1 95 ? -18.933 1.575 24.810 1.00 96.69 95 ILE A CA 1
ATOM 739 C C . ILE A 1 95 ? -19.020 2.422 23.540 1.00 96.69 95 ILE A C 1
ATOM 741 O O . ILE A 1 95 ? -18.952 1.864 22.453 1.00 96.69 95 ILE A O 1
ATOM 745 N N . LEU A 1 96 ? -19.114 3.749 23.647 1.00 96.56 96 LEU A N 1
ATOM 746 C CA . LEU A 1 96 ? -19.107 4.652 22.492 1.00 96.56 96 LEU A CA 1
ATOM 747 C C . LEU A 1 96 ? -17.823 4.492 21.675 1.00 96.56 96 LEU A C 1
ATOM 749 O O . LEU A 1 96 ? -17.890 4.369 20.454 1.00 96.56 96 LEU A O 1
ATOM 753 N N . TYR A 1 97 ? -16.667 4.441 22.340 1.00 97.69 97 TYR A N 1
ATOM 754 C CA . TYR A 1 97 ? -15.383 4.213 21.685 1.00 97.69 97 TYR A CA 1
ATOM 755 C C . TYR A 1 97 ? -15.335 2.848 20.984 1.00 97.69 97 TYR A C 1
ATOM 757 O O . TYR A 1 97 ? -14.945 2.768 19.822 1.00 97.69 97 TYR A O 1
ATOM 765 N N . ILE A 1 98 ? -15.808 1.785 21.642 1.00 97.56 98 ILE A N 1
ATOM 766 C CA . ILE A 1 98 ? -15.890 0.445 21.044 1.00 97.56 98 ILE A CA 1
ATOM 767 C C . ILE A 1 98 ? -16.833 0.439 19.835 1.00 97.56 98 ILE A C 1
ATOM 769 O O . ILE A 1 98 ? -16.477 -0.107 18.795 1.00 97.56 98 ILE A O 1
ATOM 773 N N . LEU A 1 99 ? -18.007 1.068 19.925 1.00 97.56 99 LEU A N 1
ATOM 774 C CA . LEU A 1 99 ? -18.950 1.168 18.808 1.00 97.56 99 LEU A CA 1
ATOM 775 C C . LEU A 1 99 ? -18.361 1.953 17.633 1.00 97.56 99 LEU A C 1
ATOM 777 O O . LEU A 1 99 ? -18.532 1.540 16.490 1.00 97.56 99 LEU A O 1
ATOM 781 N N . LEU A 1 100 ? -17.632 3.038 17.899 1.00 96.81 100 LEU A N 1
ATOM 782 C CA . LEU A 1 100 ? -16.924 3.811 16.878 1.00 96.81 100 LEU A CA 1
ATOM 783 C C . LEU A 1 100 ? -15.839 2.973 16.186 1.00 96.81 100 LEU A C 1
ATOM 785 O O . LEU A 1 100 ? -15.737 2.998 14.959 1.00 96.81 100 LEU A O 1
ATOM 789 N N . LEU A 1 101 ? -15.076 2.184 16.945 1.00 97.25 101 LEU A N 1
ATOM 790 C CA . LEU A 1 101 ? -14.090 1.264 16.378 1.00 97.25 101 LEU A CA 1
ATOM 791 C C . LEU A 1 101 ? -14.742 0.164 15.538 1.00 97.25 101 LEU A C 1
ATOM 793 O O . LEU A 1 101 ? -14.268 -0.127 14.444 1.00 97.25 101 LEU A O 1
ATOM 797 N N . VAL A 1 102 ? -15.838 -0.428 16.016 1.00 98.31 102 VAL A N 1
ATOM 798 C CA . VAL A 1 102 ? -16.579 -1.454 15.270 1.00 98.31 102 VAL A CA 1
ATOM 799 C C . VAL A 1 102 ? -17.185 -0.866 13.996 1.00 98.31 102 VAL A C 1
ATOM 801 O O . VAL A 1 102 ? -17.098 -1.491 12.944 1.00 98.31 102 VAL A O 1
ATOM 804 N N . LEU A 1 103 ? -17.737 0.349 14.048 1.00 97.25 103 LEU A N 1
ATOM 805 C CA . LEU A 1 103 ? -18.266 1.042 12.873 1.00 97.25 103 LEU A CA 1
ATOM 806 C C . LEU A 1 103 ? -17.169 1.296 11.831 1.00 97.25 103 LEU A C 1
ATOM 808 O O . LEU A 1 103 ? -17.387 1.060 10.645 1.00 97.25 103 LEU A O 1
ATOM 812 N N . LEU A 1 104 ? -15.983 1.727 12.267 1.00 96.88 104 LEU A N 1
ATOM 813 C CA . LEU A 1 104 ? -14.829 1.935 11.392 1.00 96.88 104 LEU A CA 1
ATOM 814 C C . LEU A 1 104 ? -14.295 0.613 10.816 1.00 96.88 104 LEU A C 1
ATOM 816 O O . LEU A 1 104 ? -13.956 0.549 9.634 1.00 96.88 104 LEU A O 1
ATOM 820 N N . LEU A 1 105 ? -14.274 -0.456 11.616 1.00 97.50 105 LEU A N 1
ATOM 821 C CA . LEU A 1 105 ? -13.890 -1.798 11.176 1.00 97.50 105 LEU A CA 1
ATOM 822 C C . LEU A 1 105 ? -14.840 -2.309 10.087 1.00 97.50 105 LEU A C 1
ATOM 824 O O . LEU A 1 105 ? -14.398 -2.719 9.015 1.00 97.50 105 LEU A O 1
ATOM 828 N N . VAL A 1 106 ? -16.147 -2.241 10.344 1.00 98.25 106 VAL A N 1
ATOM 829 C CA . VAL A 1 106 ? -17.178 -2.652 9.386 1.00 98.25 106 VAL A CA 1
ATOM 830 C C . VAL A 1 106 ? -17.125 -1.766 8.143 1.00 98.25 106 VAL A C 1
ATOM 832 O O . VAL A 1 106 ? -17.160 -2.287 7.033 1.00 98.25 106 VAL A O 1
ATOM 835 N N . GLY A 1 107 ? -16.953 -0.452 8.302 1.00 97.31 107 GLY A N 1
ATOM 836 C CA . GLY A 1 107 ? -16.784 0.483 7.189 1.00 97.31 107 GLY A CA 1
ATOM 837 C C . GLY A 1 107 ? -15.597 0.133 6.286 1.00 97.31 107 GLY A C 1
ATOM 838 O O . GLY A 1 107 ? -15.746 0.118 5.067 1.00 97.31 107 GLY A O 1
ATOM 839 N N . SER A 1 108 ? -14.445 -0.223 6.863 1.00 97.38 108 SER A N 1
ATOM 840 C CA . SER A 1 108 ? -13.258 -0.661 6.112 1.00 97.38 108 SER A CA 1
ATOM 841 C C . SER A 1 108 ? -13.507 -1.959 5.338 1.00 97.38 108 SER A C 1
ATOM 843 O O . SER A 1 108 ? -13.204 -2.051 4.147 1.00 97.38 108 SER A O 1
ATOM 845 N N . ILE A 1 109 ? -14.133 -2.949 5.981 1.00 97.69 109 ILE A N 1
ATOM 846 C CA . ILE A 1 109 ? -14.484 -4.219 5.330 1.00 97.69 109 ILE A CA 1
ATOM 847 C C . ILE A 1 109 ? -15.444 -3.968 4.161 1.00 97.69 109 ILE A C 1
ATOM 849 O O . ILE A 1 109 ? -15.228 -4.479 3.062 1.00 97.69 109 ILE A O 1
ATOM 853 N N . LEU A 1 110 ? -16.473 -3.143 4.371 1.00 96.75 110 LEU A N 1
ATOM 854 C CA . LEU A 1 110 ? -17.419 -2.772 3.322 1.00 96.75 110 LEU A CA 1
ATOM 855 C C . LEU A 1 110 ? -16.719 -2.054 2.166 1.00 96.75 110 LEU A C 1
ATOM 857 O O . LEU A 1 110 ? -16.991 -2.377 1.013 1.00 96.75 110 LEU A O 1
ATOM 861 N N . LEU A 1 111 ? -15.781 -1.144 2.446 1.00 95.00 111 LEU A N 1
ATOM 862 C CA . LEU A 1 111 ? -15.008 -0.453 1.413 1.00 95.00 111 LEU A CA 1
ATOM 863 C C . LEU A 1 111 ? -14.235 -1.439 0.527 1.00 95.00 111 LEU A C 1
ATOM 865 O O . LEU A 1 111 ? -14.254 -1.302 -0.692 1.00 95.00 111 LEU A O 1
ATOM 869 N N . ILE A 1 112 ? -13.596 -2.453 1.119 1.00 95.56 112 ILE A N 1
ATOM 870 C CA . ILE A 1 112 ? -12.859 -3.484 0.369 1.00 95.56 112 ILE A CA 1
ATOM 871 C C . ILE A 1 112 ? -13.807 -4.305 -0.513 1.00 95.56 112 ILE A C 1
ATOM 873 O O . ILE A 1 112 ? -13.468 -4.601 -1.656 1.00 95.56 112 ILE A O 1
ATOM 877 N N . VAL A 1 113 ? -14.990 -4.662 -0.005 1.00 95.81 113 VAL A N 1
ATOM 878 C CA . VAL A 1 113 ? -15.980 -5.456 -0.753 1.00 95.81 113 VAL A CA 1
ATOM 879 C C . VAL A 1 113 ? -16.602 -4.656 -1.899 1.00 95.81 113 VAL A C 1
ATOM 881 O O . VAL A 1 113 ? -16.797 -5.200 -2.985 1.00 95.81 113 VAL A O 1
ATOM 884 N N . TYR A 1 114 ? -16.900 -3.375 -1.674 1.00 96.12 114 TYR A N 1
ATOM 885 C CA . TYR A 1 114 ? -17.464 -2.496 -2.699 1.00 96.12 114 TYR A CA 1
ATOM 886 C C . TYR A 1 114 ? -16.428 -1.996 -3.706 1.00 96.12 114 TYR A C 1
ATOM 888 O O . TYR A 1 114 ? -16.810 -1.616 -4.812 1.00 96.12 114 TYR A O 1
ATOM 896 N N . SER A 1 115 ? -15.138 -1.993 -3.356 1.00 94.69 115 SER A N 1
ATOM 897 C CA . SER A 1 115 ? -14.076 -1.581 -4.270 1.00 94.69 115 SER A CA 1
ATOM 898 C C . SER A 1 115 ? -14.026 -2.537 -5.468 1.00 94.69 115 SER A C 1
ATOM 900 O O . SER A 1 115 ? -13.721 -3.726 -5.300 1.00 94.69 115 SER A O 1
ATOM 902 N N . PRO A 1 116 ? -14.345 -2.069 -6.691 1.00 92.62 116 PRO A N 1
ATOM 903 C CA . PRO A 1 116 ? -14.294 -2.923 -7.862 1.00 92.62 116 PRO A CA 1
ATOM 904 C C . PRO A 1 116 ? -12.862 -3.414 -8.062 1.00 92.62 116 PRO A C 1
ATOM 906 O O . PRO A 1 116 ? -11.890 -2.672 -7.905 1.00 92.62 116 PRO A O 1
ATOM 909 N N . ARG A 1 117 ? -12.723 -4.689 -8.436 1.00 87.44 117 ARG A N 1
ATOM 910 C CA . ARG A 1 117 ? -11.409 -5.257 -8.742 1.00 87.44 117 ARG A CA 1
ATOM 911 C C . ARG A 1 117 ? -10.801 -4.469 -9.896 1.00 87.44 117 ARG A C 1
ATOM 913 O O . ARG A 1 117 ? -11.446 -4.295 -10.930 1.00 87.44 117 ARG A O 1
ATOM 920 N N . CYS A 1 118 ? -9.564 -4.010 -9.720 1.00 87.50 118 CYS A N 1
ATOM 921 C CA . CYS A 1 118 ? -8.841 -3.329 -10.784 1.00 87.50 118 CYS A CA 1
ATOM 922 C C . CYS A 1 118 ? -8.849 -4.195 -12.056 1.00 87.50 118 CYS A C 1
ATOM 924 O O . CYS A 1 118 ? -8.650 -5.413 -11.956 1.00 87.50 118 CYS A O 1
ATOM 926 N N . PRO A 1 119 ? -9.054 -3.596 -13.244 1.00 87.25 119 PRO A N 1
ATOM 927 C CA . PRO A 1 119 ? -8.995 -4.342 -14.489 1.00 87.25 119 PRO A CA 1
ATOM 928 C C . PRO A 1 119 ? -7.625 -5.027 -14.611 1.00 87.25 119 PRO A C 1
ATOM 930 O O . PRO A 1 119 ? -6.600 -4.427 -14.257 1.00 87.25 119 PRO A O 1
ATOM 933 N N . PRO A 1 120 ? -7.576 -6.286 -15.083 1.00 86.75 120 PRO A N 1
ATOM 934 C CA . PRO A 1 120 ? -6.319 -7.000 -15.225 1.00 86.75 120 PRO A CA 1
ATOM 935 C C . PRO A 1 120 ? -5.408 -6.230 -16.180 1.00 86.75 120 PRO A C 1
ATOM 937 O O . PRO A 1 120 ? -5.824 -5.816 -17.264 1.00 86.75 120 PRO A O 1
ATOM 940 N N . LYS A 1 121 ? -4.147 -6.035 -15.781 1.00 85.81 121 LYS A N 1
ATOM 941 C CA . LYS A 1 121 ? -3.156 -5.411 -16.662 1.00 85.81 121 LYS A CA 1
ATOM 942 C C . LYS A 1 121 ? -3.037 -6.274 -17.928 1.00 85.81 121 LYS A C 1
ATOM 944 O O . LYS A 1 121 ? -2.794 -7.477 -17.797 1.00 85.81 121 LYS A O 1
ATOM 949 N N . PRO A 1 122 ? -3.186 -5.708 -19.139 1.00 86.00 122 PRO A N 1
ATOM 950 C CA . PRO A 1 122 ? -3.021 -6.481 -20.361 1.00 86.00 122 PRO A CA 1
ATOM 951 C C . PRO A 1 122 ? -1.602 -7.054 -20.415 1.00 86.00 122 PRO A C 1
ATOM 953 O O . PRO A 1 122 ? -0.633 -6.382 -20.044 1.00 86.00 122 PRO A O 1
ATOM 956 N N . LYS A 1 123 ? -1.467 -8.305 -20.871 1.00 81.56 123 LYS A N 1
ATOM 957 C CA . LYS A 1 123 ? -0.160 -8.934 -21.094 1.00 81.56 123 LYS A CA 1
ATOM 958 C C . LYS A 1 123 ? 0.539 -8.207 -22.243 1.00 81.56 123 LYS A C 1
ATOM 960 O O . LYS A 1 123 ? 0.310 -8.508 -23.405 1.00 81.56 123 LYS A O 1
ATOM 965 N N . ARG A 1 124 ? 1.375 -7.227 -21.903 1.00 82.69 124 ARG A N 1
ATOM 966 C CA . ARG A 1 124 ? 2.222 -6.513 -22.865 1.00 82.69 124 ARG A CA 1
ATOM 967 C C . ARG A 1 124 ? 3.388 -7.402 -23.298 1.00 82.69 124 ARG A C 1
ATOM 969 O O . ARG A 1 124 ? 3.992 -8.087 -22.460 1.00 82.69 124 ARG A O 1
ATOM 976 N N . HIS A 1 125 ? 3.715 -7.382 -24.584 1.00 82.75 125 HIS A N 1
ATOM 977 C CA . HIS A 1 125 ? 4.934 -8.013 -25.089 1.00 82.75 125 HIS A CA 1
ATOM 978 C C . HIS A 1 125 ? 6.179 -7.261 -24.587 1.00 82.75 125 HIS A C 1
ATOM 980 O O . HIS A 1 125 ? 6.069 -6.131 -24.110 1.00 82.75 125 HIS A O 1
ATOM 986 N N . TRP A 1 126 ? 7.355 -7.892 -24.642 1.00 80.38 126 TRP A N 1
ATOM 987 C CA . TRP A 1 126 ? 8.606 -7.333 -24.104 1.00 80.38 126 TRP A CA 1
ATOM 988 C C . TRP A 1 126 ? 8.929 -5.948 -24.695 1.00 80.38 126 TRP A C 1
ATOM 990 O O . TRP A 1 126 ? 9.206 -5.020 -23.944 1.00 80.38 126 TRP A O 1
ATOM 1000 N N . TYR A 1 127 ? 8.707 -5.760 -25.997 1.00 78.94 127 TYR A N 1
ATOM 1001 C CA . TYR A 1 127 ? 8.915 -4.488 -26.697 1.00 78.94 127 TYR A CA 1
ATOM 1002 C C . TYR A 1 127 ? 7.926 -3.367 -26.310 1.00 78.94 127 TYR A C 1
ATOM 1004 O O . TYR A 1 127 ? 8.165 -2.208 -26.615 1.00 78.94 127 TYR A O 1
ATOM 1012 N N . GLN A 1 128 ? 6.804 -3.680 -25.646 1.00 76.69 128 GLN A N 1
ATOM 1013 C CA . GLN A 1 128 ? 5.807 -2.689 -25.191 1.00 76.69 128 GLN A CA 1
ATOM 1014 C C . GLN A 1 128 ? 5.954 -2.326 -23.709 1.00 76.69 128 GLN A C 1
ATOM 1016 O O . GLN A 1 128 ? 5.208 -1.491 -23.186 1.00 76.69 128 GLN A O 1
ATOM 1021 N N . LYS A 1 129 ? 6.822 -3.036 -22.988 1.00 76.12 129 LYS A N 1
ATOM 1022 C CA . LYS A 1 129 ? 7.015 -2.843 -21.550 1.00 76.12 129 LYS A CA 1
ATOM 1023 C C . LYS A 1 129 ? 8.108 -1.825 -21.259 1.00 76.12 129 LYS A C 1
ATOM 1025 O O . LYS A 1 129 ? 8.093 -1.242 -20.179 1.00 76.12 129 LYS A O 1
ATOM 1030 N N . GLU A 1 130 ? 9.061 -1.674 -22.172 1.00 79.94 130 GLU A N 1
ATOM 1031 C CA . GLU A 1 130 ? 10.391 -1.147 -21.876 1.00 79.94 130 GLU A CA 1
ATOM 1032 C C . GLU A 1 130 ? 10.904 -0.262 -23.017 1.00 79.94 130 GLU A C 1
ATOM 1034 O O . GLU A 1 130 ? 10.451 -0.368 -24.155 1.00 79.94 130 GLU A O 1
ATOM 1039 N N . ILE A 1 131 ? 11.831 0.638 -22.686 1.00 82.44 131 ILE A N 1
ATOM 1040 C CA . ILE A 1 131 ? 12.475 1.543 -23.641 1.00 82.44 131 ILE A CA 1
ATOM 1041 C C . ILE A 1 131 ? 13.540 0.748 -24.403 1.00 82.44 131 ILE A C 1
ATOM 1043 O O . ILE A 1 131 ? 14.367 0.073 -23.786 1.00 82.44 131 ILE A O 1
ATOM 1047 N N . ILE A 1 132 ? 13.504 0.831 -25.734 1.00 87.06 132 ILE A N 1
ATOM 1048 C CA . ILE A 1 132 ? 14.503 0.231 -26.623 1.00 87.06 132 ILE A CA 1
ATOM 1049 C C . ILE A 1 132 ? 15.534 1.308 -26.961 1.00 87.06 132 ILE A C 1
ATOM 1051 O O . ILE A 1 132 ? 15.156 2.398 -27.390 1.00 87.06 132 ILE A O 1
ATOM 1055 N N . TYR A 1 133 ? 16.815 1.007 -26.753 1.00 89.50 133 TYR A N 1
ATOM 1056 C CA . TYR A 1 133 ? 17.919 1.904 -27.094 1.00 89.50 133 TYR A CA 1
ATOM 1057 C C . TYR A 1 133 ? 18.629 1.402 -28.352 1.00 89.50 133 TYR A C 1
ATOM 1059 O O . TYR A 1 133 ? 19.108 0.270 -28.385 1.00 89.50 133 TYR A O 1
ATOM 1067 N N . GLU A 1 134 ? 18.659 2.223 -29.394 1.00 88.94 134 GLU A N 1
ATOM 1068 C CA . GLU A 1 134 ? 19.352 1.916 -30.645 1.00 88.94 134 GLU A CA 1
ATOM 1069 C C . GLU A 1 134 ? 20.808 2.368 -30.548 1.00 88.94 134 GLU A C 1
ATOM 1071 O O . GLU A 1 134 ? 21.077 3.509 -30.164 1.00 88.94 134 GLU A O 1
ATOM 1076 N N . ILE A 1 135 ? 21.737 1.462 -30.857 1.00 90.31 135 ILE A N 1
ATOM 1077 C CA . ILE A 1 135 ? 23.172 1.747 -30.851 1.00 90.31 135 ILE A CA 1
ATOM 1078 C C . ILE A 1 135 ? 23.838 1.283 -32.135 1.00 90.31 135 ILE A C 1
ATOM 1080 O O . ILE A 1 135 ? 23.561 0.200 -32.659 1.00 90.31 135 ILE A O 1
ATOM 1084 N N . ASP A 1 136 ? 24.787 2.095 -32.574 1.00 90.19 136 ASP A N 1
ATOM 1085 C CA . ASP A 1 136 ? 25.781 1.724 -33.564 1.00 90.19 136 ASP A CA 1
ATOM 1086 C C . ASP A 1 136 ? 27.050 1.253 -32.837 1.00 90.19 136 ASP A C 1
ATOM 1088 O O . ASP A 1 136 ? 27.656 1.984 -32.051 1.00 90.19 136 ASP A O 1
ATOM 1092 N N . VAL A 1 137 ? 27.432 -0.004 -33.071 1.00 89.31 137 VAL A N 1
ATOM 1093 C CA . VAL A 1 137 ? 28.568 -0.642 -32.389 1.00 89.31 137 VAL A CA 1
ATOM 1094 C C . VAL A 1 137 ? 29.883 0.020 -32.783 1.00 89.31 137 VAL A C 1
ATOM 1096 O O . VAL A 1 137 ? 30.740 0.197 -31.920 1.00 89.31 137 VAL A O 1
ATOM 1099 N N . MET A 1 138 ? 30.023 0.437 -34.046 1.00 86.44 138 MET A N 1
ATOM 1100 C CA . MET A 1 138 ? 31.289 0.947 -34.585 1.00 86.44 138 MET A CA 1
ATOM 1101 C C . MET A 1 138 ? 31.670 2.316 -34.021 1.00 86.44 138 MET A C 1
ATOM 1103 O O . MET A 1 138 ? 32.838 2.693 -34.053 1.00 86.44 138 MET A O 1
ATOM 1107 N N . THR A 1 139 ? 30.707 3.067 -33.489 1.00 87.44 139 THR A N 1
ATOM 1108 C CA . THR A 1 139 ? 30.929 4.421 -32.960 1.00 87.44 139 THR A CA 1
ATOM 1109 C C . THR A 1 139 ? 30.809 4.504 -31.439 1.00 87.44 139 THR A C 1
ATOM 1111 O O . THR A 1 139 ? 31.184 5.515 -30.846 1.00 87.44 139 THR A O 1
ATOM 1114 N N . PHE A 1 140 ? 30.316 3.451 -30.782 1.00 87.56 140 PHE A N 1
ATOM 1115 C CA . PHE A 1 140 ? 29.980 3.497 -29.362 1.00 87.56 140 PHE A CA 1
ATOM 1116 C C . PHE A 1 140 ? 31.201 3.451 -28.434 1.00 87.56 140 PHE A C 1
ATOM 1118 O O . PHE A 1 140 ? 31.408 4.354 -27.616 1.00 87.56 140 PHE A O 1
ATOM 1125 N N . ARG A 1 141 ? 31.994 2.375 -28.500 1.00 87.56 141 ARG A N 1
ATOM 1126 C CA . ARG A 1 141 ? 33.159 2.198 -27.627 1.00 87.56 141 ARG A CA 1
ATOM 1127 C C . ARG A 1 141 ? 34.162 1.228 -28.230 1.00 87.56 141 ARG A C 1
ATOM 1129 O O . ARG A 1 141 ? 33.816 0.090 -28.506 1.00 87.56 141 ARG A O 1
ATOM 1136 N N . ASP A 1 142 ? 35.397 1.688 -28.341 1.00 89.06 142 ASP A N 1
ATOM 1137 C CA . ASP A 1 142 ? 36.563 0.900 -28.731 1.00 89.06 142 ASP A CA 1
ATOM 1138 C C . ASP A 1 142 ? 37.230 0.299 -27.474 1.00 89.06 142 ASP A C 1
ATOM 1140 O O . ASP A 1 142 ? 37.506 1.028 -26.506 1.00 89.06 142 ASP A O 1
ATOM 1144 N N . SER A 1 143 ? 37.432 -1.024 -27.467 1.00 88.94 143 SER A N 1
ATOM 1145 C CA . SER A 1 143 ? 38.145 -1.759 -26.411 1.00 88.94 143 SER A CA 1
ATOM 1146 C C . SER A 1 143 ? 39.571 -2.189 -26.791 1.00 88.94 143 SER A C 1
ATOM 1148 O O . SER A 1 143 ? 40.374 -2.486 -25.903 1.00 88.94 143 SER A O 1
ATOM 1150 N N . ASN A 1 144 ? 39.917 -2.209 -28.082 1.00 87.75 144 ASN A N 1
ATOM 1151 C CA . ASN A 1 144 ? 41.193 -2.706 -28.614 1.00 87.75 144 ASN A CA 1
ATOM 1152 C C . ASN A 1 144 ? 42.096 -1.603 -29.203 1.00 87.75 144 ASN A C 1
ATOM 1154 O O . ASN A 1 144 ? 43.190 -1.913 -29.677 1.00 87.75 144 ASN A O 1
ATOM 1158 N N . ALA A 1 145 ? 41.689 -0.338 -29.082 1.00 86.38 145 ALA A N 1
ATOM 1159 C CA . ALA A 1 145 ? 42.400 0.864 -29.511 1.00 86.38 14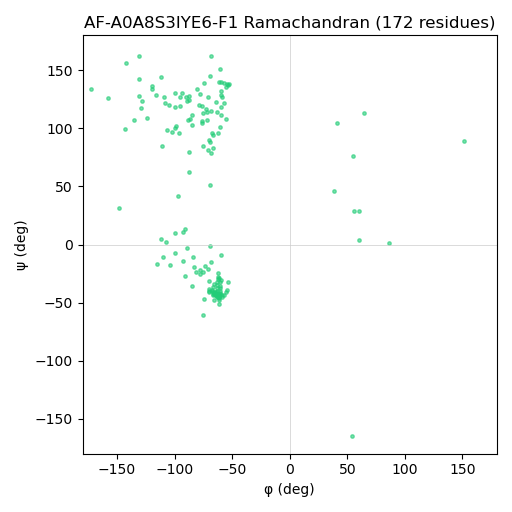5 ALA A CA 1
ATOM 1160 C C . ALA A 1 145 ? 42.696 0.917 -31.023 1.00 86.38 145 ALA A C 1
ATOM 1162 O O . ALA A 1 145 ? 43.693 1.519 -31.432 1.00 86.38 145 ALA A O 1
ATOM 1163 N N . ASP A 1 146 ? 41.854 0.289 -31.849 1.00 87.50 146 ASP A N 1
ATOM 1164 C CA . ASP A 1 146 ? 41.981 0.314 -33.312 1.00 87.50 146 ASP A CA 1
ATOM 1165 C C . ASP A 1 146 ? 41.235 1.492 -33.974 1.00 87.50 146 ASP A C 1
ATOM 1167 O O . ASP A 1 146 ? 41.366 1.715 -35.180 1.00 87.50 146 ASP A O 1
ATOM 1171 N N . GLY A 1 147 ? 40.522 2.296 -33.177 1.00 85.00 147 GLY A N 1
ATOM 1172 C CA . GLY A 1 147 ? 39.746 3.449 -33.624 1.00 85.00 147 GLY A CA 1
ATOM 1173 C C . GLY A 1 147 ? 38.322 3.108 -34.069 1.00 85.00 147 GLY A C 1
ATOM 1174 O O . GLY A 1 147 ? 37.596 4.019 -34.474 1.00 85.00 147 GLY A O 1
ATOM 1175 N N . ILE A 1 148 ? 37.913 1.839 -33.986 1.00 85.38 148 ILE A N 1
ATOM 1176 C CA . ILE A 1 148 ? 36.580 1.347 -34.332 1.00 85.38 148 ILE A CA 1
ATOM 1177 C C . ILE A 1 148 ? 35.957 0.716 -33.081 1.00 85.38 148 ILE A C 1
ATOM 1179 O O . ILE A 1 148 ? 36.589 -0.003 -32.315 1.00 85.38 148 ILE A O 1
ATOM 1183 N N . GLY A 1 149 ? 34.685 1.014 -32.832 1.00 88.06 149 GLY A N 1
ATOM 1184 C CA . GLY A 1 149 ? 33.954 0.432 -31.716 1.00 88.06 149 GLY A CA 1
ATOM 1185 C C . GLY A 1 149 ? 33.681 -1.061 -31.905 1.00 88.06 149 GLY A C 1
ATOM 1186 O O . GLY A 1 149 ? 33.421 -1.531 -33.016 1.00 88.06 149 GLY A O 1
ATOM 1187 N N . ASP A 1 150 ? 33.710 -1.811 -30.805 1.00 89.88 150 ASP A N 1
ATOM 1188 C CA . ASP A 1 150 ? 33.549 -3.259 -30.814 1.00 89.88 150 ASP A CA 1
ATOM 1189 C C . ASP A 1 150 ? 32.520 -3.758 -29.786 1.00 89.88 150 ASP A C 1
ATOM 1191 O O . ASP A 1 150 ? 32.119 -3.083 -28.835 1.00 89.88 150 ASP A O 1
AT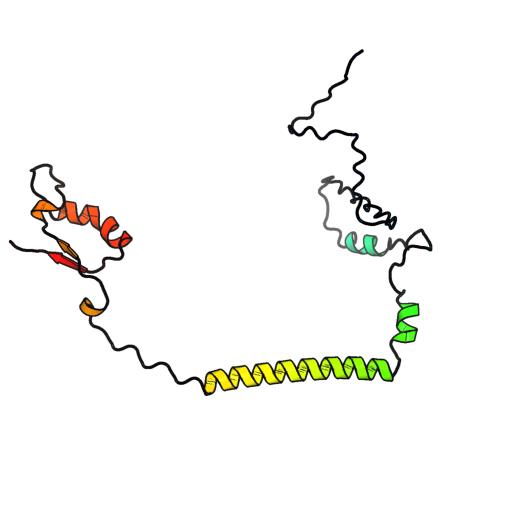OM 1195 N N . ILE A 1 151 ? 32.050 -4.995 -29.983 1.00 89.69 151 ILE A N 1
ATOM 1196 C CA . ILE A 1 151 ? 31.025 -5.602 -29.115 1.00 89.69 151 ILE A CA 1
ATOM 1197 C C . ILE A 1 151 ? 31.545 -5.740 -27.675 1.00 89.69 151 ILE A C 1
ATOM 1199 O O . ILE A 1 151 ? 30.769 -5.645 -26.721 1.00 89.69 151 ILE A O 1
ATOM 1203 N N . LYS A 1 152 ? 32.862 -5.917 -27.496 1.00 89.94 152 LYS A N 1
ATOM 1204 C CA . LYS A 1 152 ? 33.483 -5.960 -26.168 1.00 89.94 152 LYS A CA 1
ATOM 1205 C C . LYS A 1 152 ? 33.372 -4.607 -25.463 1.00 89.94 152 LYS A C 1
ATOM 1207 O O . LYS A 1 152 ? 32.982 -4.583 -24.297 1.00 89.94 152 LYS A O 1
ATOM 1212 N N . GLY A 1 153 ? 33.576 -3.494 -26.168 1.00 89.94 153 GLY A N 1
ATOM 1213 C CA . GLY A 1 153 ? 33.339 -2.151 -25.640 1.00 89.94 153 GLY A CA 1
ATOM 1214 C C . GLY A 1 153 ? 31.885 -1.912 -25.213 1.00 89.94 153 GLY A C 1
ATOM 1215 O O . GLY A 1 153 ? 31.636 -1.265 -24.192 1.00 89.94 153 GLY A O 1
ATOM 1216 N N . VAL A 1 154 ? 30.907 -2.485 -25.928 1.00 90.88 154 VAL A N 1
ATOM 1217 C CA . VAL A 1 154 ? 29.489 -2.466 -25.508 1.00 90.88 154 VAL A CA 1
ATOM 1218 C C . VAL A 1 154 ? 29.279 -3.295 -24.236 1.00 90.88 154 VAL A C 1
ATOM 1220 O O . VAL A 1 154 ? 28.590 -2.846 -23.316 1.00 90.88 154 VAL A O 1
ATOM 1223 N N . GLN A 1 155 ? 29.905 -4.472 -24.143 1.00 90.69 155 GLN A N 1
ATOM 1224 C CA . GLN A 1 155 ? 29.817 -5.350 -22.974 1.00 90.69 155 GLN A CA 1
ATOM 1225 C C . GLN A 1 155 ? 30.352 -4.671 -21.700 1.00 90.69 155 GLN A C 1
ATOM 1227 O O . GLN A 1 155 ? 29.731 -4.760 -20.640 1.00 90.69 155 GLN A O 1
ATOM 1232 N N . GLU A 1 156 ? 31.450 -3.921 -21.805 1.00 91.00 156 GLU A N 1
ATOM 1233 C CA . GLU A 1 156 ? 32.010 -3.132 -20.697 1.00 91.00 156 GLU A CA 1
ATOM 1234 C C . GLU A 1 156 ? 31.057 -2.034 -20.193 1.00 91.00 156 GLU A C 1
ATOM 1236 O O . GLU A 1 156 ? 31.136 -1.602 -19.039 1.00 91.00 156 GLU A O 1
ATOM 1241 N N . LYS A 1 157 ? 30.129 -1.580 -21.043 1.0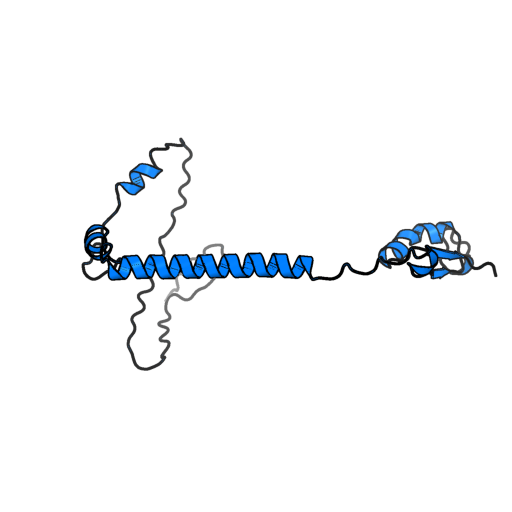0 89.44 157 LYS A N 1
ATOM 1242 C CA . LYS A 1 157 ? 29.124 -0.560 -20.719 1.00 89.44 157 LYS A CA 1
ATOM 1243 C C . LYS A 1 157 ? 27.747 -1.136 -20.392 1.00 89.44 157 LYS A C 1
ATOM 1245 O O . LYS A 1 157 ? 26.822 -0.356 -20.182 1.00 89.44 157 LYS A O 1
ATOM 1250 N N . LEU A 1 158 ? 27.592 -2.452 -20.230 1.00 90.69 158 LEU A N 1
ATOM 1251 C CA . LEU A 1 158 ? 26.321 -3.040 -19.773 1.00 90.69 158 LEU A CA 1
ATOM 1252 C C . LEU A 1 158 ? 25.836 -2.433 -18.450 1.00 90.69 158 LEU A C 1
ATOM 1254 O O . LEU A 1 158 ? 24.664 -2.082 -18.327 1.00 90.69 158 LEU A O 1
ATOM 1258 N N . ASN A 1 159 ? 26.759 -2.171 -17.521 1.00 91.06 159 ASN A N 1
ATOM 1259 C CA . ASN A 1 159 ? 26.449 -1.510 -16.249 1.00 91.06 159 ASN A CA 1
ATOM 1260 C C . ASN A 1 159 ? 25.880 -0.087 -16.432 1.00 91.06 159 ASN A C 1
ATOM 1262 O O . ASN A 1 159 ? 25.107 0.389 -15.602 1.00 91.06 159 ASN A O 1
ATOM 1266 N N . TYR A 1 160 ? 26.246 0.615 -17.512 1.00 90.00 160 TYR A N 1
ATOM 1267 C CA . TYR A 1 160 ? 25.672 1.923 -17.837 1.00 90.00 160 TYR A CA 1
ATOM 1268 C C . TYR A 1 160 ? 24.210 1.790 -18.282 1.00 90.00 160 TYR A C 1
ATOM 1270 O O . TYR A 1 160 ? 23.372 2.584 -17.859 1.00 90.00 160 TYR A O 1
ATOM 1278 N N . PHE A 1 161 ? 23.879 0.775 -19.080 1.00 90.25 161 PHE A N 1
ATOM 1279 C CA . PHE A 1 161 ? 22.500 0.525 -19.505 1.00 90.25 161 PHE A CA 1
ATOM 1280 C C . PHE A 1 161 ? 21.608 0.095 -18.337 1.00 90.25 161 PHE A C 1
ATOM 1282 O O . PHE A 1 161 ? 20.497 0.609 -18.203 1.00 90.25 161 PHE A O 1
ATOM 1289 N N . GLU A 1 162 ? 22.121 -0.749 -17.439 1.00 88.75 162 GLU A N 1
ATOM 1290 C CA . GLU A 1 162 ? 21.402 -1.172 -16.233 1.00 88.75 162 GLU A CA 1
ATOM 1291 C C . GLU A 1 162 ? 21.088 0.014 -15.310 1.00 88.75 162 GLU A C 1
ATOM 1293 O O . GLU A 1 162 ? 19.942 0.183 -14.892 1.00 88.75 162 GLU A O 1
ATOM 1298 N N . LYS A 1 163 ? 22.067 0.900 -15.070 1.00 91.75 163 LYS A N 1
ATOM 1299 C CA . LYS A 1 163 ? 21.871 2.119 -14.267 1.00 91.75 163 LYS A CA 1
ATOM 1300 C C . LYS A 1 163 ? 20.806 3.055 -14.851 1.00 91.75 163 LYS A C 1
ATOM 1302 O O . LYS A 1 163 ? 20.154 3.779 -14.105 1.00 91.75 163 LYS A O 1
ATOM 1307 N N . ASN A 1 164 ? 20.646 3.050 -16.173 1.00 88.62 164 ASN A N 1
ATOM 1308 C CA . ASN A 1 164 ? 19.658 3.861 -16.882 1.00 88.62 164 ASN A CA 1
ATOM 1309 C C . ASN A 1 164 ? 18.328 3.120 -17.115 1.00 88.62 164 ASN A C 1
ATOM 1311 O O . ASN A 1 164 ? 17.478 3.611 -17.857 1.00 88.62 164 ASN A O 1
ATOM 1315 N N . ASN A 1 165 ? 18.129 1.954 -16.489 1.00 88.31 165 ASN A N 1
ATOM 1316 C CA . ASN A 1 165 ? 16.943 1.104 -16.624 1.00 88.31 165 ASN A CA 1
ATOM 1317 C C . ASN A 1 165 ? 16.627 0.703 -18.080 1.00 88.31 165 ASN A C 1
ATOM 1319 O O . ASN A 1 165 ? 15.467 0.463 -18.432 1.00 88.31 165 ASN A O 1
ATOM 1323 N N . ILE A 1 166 ? 17.653 0.609 -18.927 1.00 89.44 166 ILE A N 1
ATOM 1324 C CA . ILE A 1 166 ? 17.534 0.142 -20.307 1.00 89.44 166 ILE A CA 1
ATOM 1325 C C . ILE A 1 166 ? 17.666 -1.377 -20.292 1.00 89.44 166 ILE A C 1
ATOM 1327 O O . ILE A 1 166 ? 18.646 -1.926 -19.795 1.00 89.44 166 ILE A O 1
ATOM 1331 N N . LYS A 1 167 ? 16.664 -2.062 -20.839 1.00 86.25 167 LYS A N 1
ATOM 1332 C CA . LYS A 1 167 ? 16.589 -3.531 -20.817 1.00 86.25 167 LYS A CA 1
ATOM 1333 C C . LYS A 1 167 ? 16.673 -4.174 -22.194 1.00 86.25 167 LYS A C 1
ATOM 1335 O O . LYS A 1 167 ? 16.909 -5.371 -22.293 1.00 86.25 167 LYS A O 1
ATOM 1340 N N . SER A 1 168 ? 16.464 -3.391 -23.248 1.00 89.12 168 SER A N 1
ATOM 1341 C CA . SER A 1 168 ? 16.518 -3.846 -24.634 1.00 89.12 168 SER A CA 1
ATOM 1342 C C . SER A 1 168 ? 17.400 -2.897 -25.440 1.00 89.12 168 SER A C 1
ATOM 1344 O O . SER A 1 168 ? 17.189 -1.684 -25.413 1.00 89.12 168 SER A O 1
ATOM 1346 N N . ILE A 1 169 ? 18.376 -3.459 -26.151 1.00 90.19 169 ILE A N 1
ATOM 1347 C CA . ILE A 1 169 ? 19.298 -2.734 -27.029 1.00 90.19 169 ILE A CA 1
ATOM 1348 C C . ILE A 1 169 ? 19.112 -3.278 -28.446 1.00 90.19 169 ILE A C 1
ATOM 1350 O O . ILE A 1 169 ? 19.038 -4.495 -28.631 1.00 90.19 169 ILE A O 1
ATOM 1354 N N . LEU A 1 170 ? 19.015 -2.389 -29.429 1.00 90.69 170 LEU A N 1
ATOM 1355 C CA . LEU A 1 170 ? 18.929 -2.732 -30.844 1.00 90.69 170 LEU A CA 1
ATOM 1356 C C . LEU A 1 170 ? 20.236 -2.342 -31.533 1.00 90.69 170 LEU A C 1
ATOM 1358 O O . LEU A 1 170 ? 20.683 -1.205 -31.408 1.00 90.69 170 LEU A O 1
ATOM 1362 N N . PHE A 1 171 ? 20.839 -3.294 -32.244 1.00 91.25 171 PHE A N 1
ATOM 1363 C CA . PHE A 1 171 ? 22.049 -3.058 -33.023 1.00 91.25 171 PHE A CA 1
ATOM 1364 C C . PHE A 1 171 ? 21.682 -2.617 -34.433 1.00 91.25 171 PHE A C 1
ATOM 1366 O O . PHE A 1 171 ? 20.973 -3.335 -35.145 1.00 91.25 171 PHE A O 1
ATOM 1373 N N . GLN A 1 172 ? 22.179 -1.452 -34.832 1.00 87.12 172 GLN A N 1
ATOM 1374 C CA . GLN A 1 172 ? 22.066 -0.985 -36.204 1.00 87.12 172 GLN A CA 1
ATOM 1375 C C . GLN A 1 172 ? 23.147 -1.658 -37.067 1.00 87.12 172 GLN A C 1
ATOM 1377 O O . GLN A 1 172 ? 24.305 -1.741 -36.667 1.00 87.12 172 GLN A O 1
ATOM 1382 N N . SER A 1 173 ? 22.761 -2.162 -38.242 1.00 76.50 173 SER A N 1
ATOM 1383 C CA . SER A 1 173 ? 23.680 -2.700 -39.253 1.00 76.50 173 SER A CA 1
ATOM 1384 C C . SER A 1 173 ? 23.661 -1.752 -40.447 1.00 76.50 173 SER A C 1
ATOM 1386 O O . SER A 1 173 ? 22.878 -1.963 -41.373 1.00 76.50 173 SER A O 1
ATOM 1388 N N . THR A 1 174 ? 24.461 -0.691 -40.390 1.00 65.12 174 THR A N 1
ATOM 1389 C CA . THR A 1 174 ? 24.676 0.233 -41.515 1.00 65.12 174 THR A CA 1
ATOM 1390 C C . THR A 1 174 ? 26.047 -0.013 -42.123 1.00 65.12 174 THR A C 1
ATOM 1392 O O . THR A 1 174 ? 26.977 -0.321 -41.346 1.00 65.12 174 THR A O 1
#

Radius of gyration: 38.22 Å; Cα contacts (8 Å, |Δi|>4): 70; chains: 1; bounding box: 68×51×94 Å

Solvent-accessible surface area (backbone atoms only — not comparable to full-atom values): 11850 Å² total; per-residue (Å²): 135,81,87,86,86,86,86,67,104,70,88,73,94,74,81,94,80,71,93,77,84,81,91,71,78,99,59,95,73,83,77,74,78,70,81,77,78,82,82,78,88,77,88,75,93,75,79,92,55,82,58,61,70,53,57,61,64,75,64,69,74,72,79,91,52,99,81,64,84,76,74,74,53,74,70,68,44,54,71,64,62,74,40,69,68,60,49,49,50,56,49,48,54,52,50,52,52,50,50,52,50,51,50,52,52,52,49,52,54,49,50,61,70,68,49,74,79,75,78,78,79,76,91,67,55,77,82,73,73,54,59,72,46,80,42,50,48,55,77,68,29,56,71,81,79,78,86,49,22,33,72,65,26,51,60,75,41,46,66,59,36,53,76,68,70,44,83,43,76,44,79,60,90,127

Organism: NCBI:txid392030

=== Feature glossary ===
A reading guide for the features in this record.

Start from the sequence.

  · Sequence gives the chain of amino acids in standard one-letter code (A=alanine, C=cysteine, …, Y=tyrosine), read N→C. It is the only feature that is directly encoded by the gene; all structural features are derived from the folded form of this sequence.

Fold it, and you get atomic coordinates and the backbone conformation that goes with them.

  · Structure coordinates are given as an mmCIF _atom_site loop: one row per atom with element, residue name, chain id, sequence number, and x/y/z position in Å. Only the four main-chain atoms per residue are included here; side chains are omitted to keep the record compact.

  · Backbone dihedral angles. Every residue except chain termini has a φ (preceding-C → N → Cα → C) and a ψ (N → Cα → C → next-N). They are reported in degrees following the IUPAC sign convention. Secondary structure is essentially a statement about which (φ, ψ) basin each residue occupies.

  · Eight-state secondary structure (DSSP): H is the canonical α-helix, G the tighter 3₁₀-helix, I the wider π-helix; E/B are β-structure, T and S are turns and bends, and '-' is everything else. DSSP derives these from the pattern of main-chain N–H···O=C hydrogen bonds, not from the sequence.

  · SS3 is a coarse helix/strand/coil call (letters a/b/c) made by the P-SEA algorithm from inter-Cα distances and dihedrals. It is less detailed than DSSP but needs only Cα positions.

Summarize the fold with a handful of shape descriptors and a per-residue structural alphabet.

  · Radius of gyration (Rg) is the root-mean-square distance of Cα atoms from their centroid — a single number for overall size and compactness. A globular domain of N residues has Rg ≈ 2.2·N^0.38 Å; an extended or disordered chain has a much larger Rg. The Cα contact count is the number of residue pairs whose Cα atoms are within 8 Å and are more than four positions apart in sequence — a standard proxy for tertiary packing density. The bounding box is the smallest axis-aligned box enclosing all Cα atoms.

  · 3Di is Foldseek's structural alphabet. Each residue is assigned one of twenty discrete states based on how its Cα sits relative to its spatial (not sequential) neighbors. Aligning 3Di strings finds structural homologs roughly as well as full 3D superposition, but orders of magnitude faster.

  · Solvent-accessible surface area (SASA) is the area in Å² traced out by the centre of a 1.4 Å probe sphere (a water molecule) rolled over the protein's van der Waals surface (Shrake–Rupley / Lee–Richards construction). Buried residues have near-zero SASA; fully exposed residues can exceed 200 Å². The total SASA scales roughly with the number of surface residues.

Ask how reliable the model is.

  · For AlphaFold models, the B-factor field carries pLDDT — the model's own estimate of local accuracy on a 0–100 scale. Regions with pLDDT<50 should be treated as essentially unmodeled; they often correspond to intrinsically disordered segments.

  · For experimental (PDB) structures, the B-factor (temperature factor) quantifies the positional spread of each atom in the crystal — a combination of thermal vibration and static disorder — in units of Å². High B-factors mark flexible loops or poorly resolved regions; low B-factors mark the rigid, well-ordered core.

  · Predicted Aligned Error (PAE) is an AlphaFold confidence matrix: entry (i, j) is the expected error in the position of residue j, in ångströms, when the prediction is superimposed on the true structure at residue i. Low PAE within a block of residues means that block is internally rigid and well-predicted; high PAE between two blocks means their relative place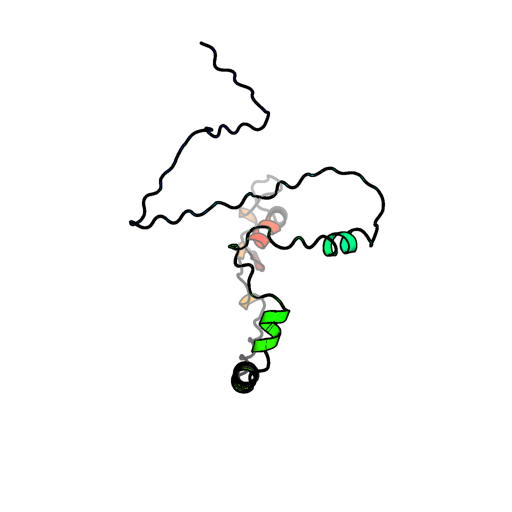ment is uncertain even if each block individually is confident.

Place it in context: what it resembles, what it is annotated as, and how it looks.

  · Structural nearest neighbors (via Foldseek easy-search vs the PDB). Reported per hit: target PDB id, E-value, and alignment TM-score. A TM-score above ~0.5 is the conventional threshold for 'same fold'.

  · Functional annotations link the protein to curated databases. InterPro entries identify conserved domains and families by matching the sequence against member-database signatures (Pfam, PROSITE, CDD, …). Gene Ontology (GO) terms describe molecular function, biological process, and cellular component in a controlled vocabulary. CATH places the structure in a hierarchical fold classification (Class/Architecture/Topology/Homolog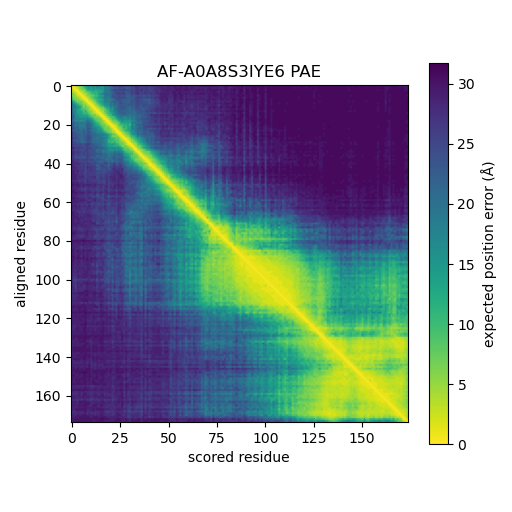ous-superfamily)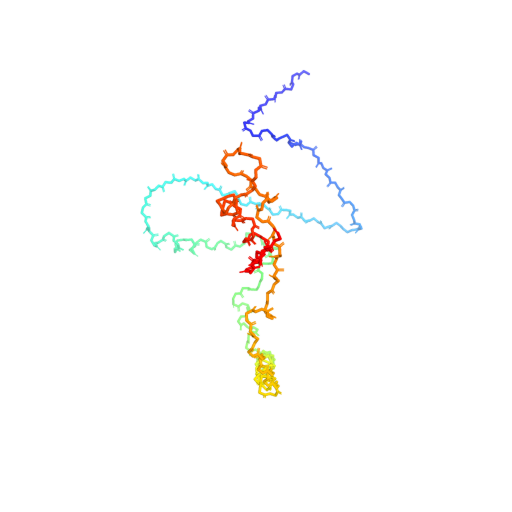. The organism is the source species.

  · The contact map is a binary N×N matrix image: pixel (i, j) is dark where Cα_i and Cα_j are within 8 Å and |i−j|>4. Because the |i−j|>4 filter removes local helical contacts, off-diagonal stripes parallel to the main diagonal indicate parallel β-sheets; stripes perpendicular to it indicate antiparallel β-sheets. The Ramachandran plot scatters every residue's (φ, ψ) pair against the sterically allowed regions. The PAE heatmap renders the predicted-aligned-error matrix.

  · Six rendered views show the 3D structure from the faces of a cube — i.e. along ±x, ±y, ±z. Rendering representation is drawn randomly per protein from cartoon (secondary-structure ribbons), sticks (backbone bonds), or molecular surface; coloring is either N→C rainbow (blue at the N-terminus through red at the C-terminus) or one color per chain.